Protein AF-X1T2J8-F1 (afdb_monomer_lite)

pLDDT: mean 78.72, std 15.45, range [33.09, 94.88]

Radius of gyration: 31.42 Å; chains: 1; bounding box: 50×58×98 Å

InterPro domains:
  IPR007081 RNA polymerase Rpb1, domain 5 [PF04998] (65-158)
  IPR050254 DNA-directed RNA polymerase, subunit beta'', eukaryote [PTHR34995] (54-116)

Foldseek 3Di:
DPPPDDDDQLVVQAQFFACAFDAQPPPRDTLHHHLGGCHSVSSVVCVVSVPPDGHTAAQVPAPDPDDHDQNNVGADPVPGHRDDPPPPVVVVVCCVPVVVLVVQVVVCVVVPPDPPPPCVCHSVVVVCVVVVPDDPDDDDDDPDDADWDWDQDPVGIDIDGDHPDDDDDDDDDDPQKAAPDDPPDDDDPPDDGIDHDDDDDDDD

Sequence (204 aa):
QEKGLLPSLAERITGRLAASKLVNPHTGEIIVDRNEEIDEQKANEIIAAGITKVHVRSPLSCQSRQGTCQRCYGRDLARGHLVDLNTAVGIIAAQSIGEPGTQLTLRTFHTGGVVGLDITSGLPRVEELFEARLPKAQAIISEIDGVTEMIDSEEGEKIKVTSSEVFRDEYSLPPGWQVMVNNGQWVDIGTMLACQATKAKTKK

Structure (mmCIF, N/CA/C/O backbone):
data_AF-X1T2J8-F1
#
_entry.id   AF-X1T2J8-F1
#
loop_
_atom_site.group_PDB
_atom_site.id
_atom_site.type_symbol
_atom_site.label_atom_id
_atom_site.label_alt_id
_atom_site.label_comp_id
_atom_site.label_asym_id
_atom_site.label_entity_id
_atom_site.label_seq_id
_atom_site.pdbx_PDB_ins_code
_atom_site.Cartn_x
_atom_site.Cartn_y
_atom_site.Cartn_z
_atom_site.occupancy
_atom_site.B_iso_or_equiv
_atom_site.auth_seq_id
_atom_site.auth_comp_id
_atom_site.auth_asym_id
_atom_site.auth_atom_id
_atom_site.pdbx_PDB_model_num
ATOM 1 N N . GLN A 1 1 ? 17.413 -12.041 5.614 1.00 33.09 1 GLN A N 1
ATOM 2 C CA . GLN A 1 1 ? 17.299 -11.490 6.982 1.00 33.09 1 GLN A CA 1
ATOM 3 C C . GLN A 1 1 ? 16.829 -10.040 6.854 1.00 33.09 1 GLN A C 1
ATOM 5 O O . GLN A 1 1 ? 17.655 -9.161 6.710 1.00 33.09 1 GLN A O 1
ATOM 10 N N . GLU A 1 2 ? 15.516 -9.790 6.839 1.00 38.28 2 GLU A N 1
ATOM 11 C CA . GLU A 1 2 ? 14.916 -8.437 6.705 1.00 38.28 2 GLU A CA 1
ATOM 12 C C . GLU A 1 2 ? 14.183 -7.993 7.989 1.00 38.28 2 GLU A C 1
ATOM 14 O O . GLU A 1 2 ? 13.391 -7.058 7.991 1.00 38.28 2 GLU A O 1
ATOM 19 N N . LYS A 1 3 ? 14.420 -8.679 9.114 1.00 41.31 3 LYS A N 1
ATOM 20 C CA . LYS A 1 3 ? 13.641 -8.533 10.358 1.00 41.31 3 LYS A CA 1
ATOM 21 C C . LYS A 1 3 ? 13.895 -7.235 11.154 1.00 41.31 3 LYS A C 1
ATOM 23 O O . LYS A 1 3 ? 13.448 -7.155 12.289 1.00 41.31 3 LYS A O 1
ATOM 28 N N . GLY A 1 4 ? 14.608 -6.250 10.604 1.00 47.81 4 GLY A N 1
ATOM 29 C CA . GLY A 1 4 ? 15.060 -5.073 11.362 1.00 47.81 4 GLY A CA 1
ATOM 30 C C . GLY A 1 4 ? 14.438 -3.724 10.990 1.00 47.81 4 GLY A C 1
ATOM 31 O O . GLY A 1 4 ? 14.446 -2.835 11.831 1.00 47.81 4 GLY A O 1
ATOM 32 N N . LEU A 1 5 ? 13.930 -3.542 9.764 1.00 57.53 5 LEU A N 1
ATOM 33 C CA . LEU A 1 5 ? 13.597 -2.195 9.263 1.00 57.53 5 LEU A CA 1
ATOM 34 C C . LEU A 1 5 ? 12.095 -1.928 9.097 1.00 57.53 5 LEU A C 1
ATOM 36 O O . LEU A 1 5 ? 11.675 -0.776 9.073 1.00 57.53 5 LEU A O 1
ATOM 40 N N . LEU A 1 6 ? 11.281 -2.976 8.965 1.00 67.31 6 LEU A N 1
ATOM 41 C CA . LEU A 1 6 ? 9.849 -2.828 8.719 1.00 67.31 6 LEU A CA 1
ATOM 42 C C . LEU A 1 6 ? 9.056 -2.972 10.024 1.00 67.31 6 LEU A C 1
ATOM 44 O O . LEU A 1 6 ? 9.344 -3.892 10.795 1.00 67.31 6 LEU A O 1
ATOM 48 N N . PRO A 1 7 ? 8.043 -2.113 10.253 1.00 79.38 7 PRO A N 1
ATOM 49 C CA . PRO A 1 7 ? 7.161 -2.240 11.404 1.00 79.38 7 PRO A CA 1
ATOM 50 C C . PRO A 1 7 ? 6.452 -3.594 11.387 1.00 79.38 7 PRO A C 1
ATOM 52 O O . PRO A 1 7 ? 6.222 -4.200 10.330 1.00 79.38 7 PRO A O 1
ATOM 55 N N . SER A 1 8 ? 6.107 -4.063 12.581 1.00 87.50 8 SER A N 1
ATOM 56 C CA . SER A 1 8 ? 5.415 -5.333 12.777 1.00 87.50 8 SER A CA 1
ATOM 57 C C . SER A 1 8 ? 4.080 -5.365 12.021 1.00 87.50 8 SER A C 1
ATOM 59 O O . SER A 1 8 ? 3.491 -4.330 11.698 1.00 87.50 8 SER A O 1
ATOM 61 N N . LEU A 1 9 ? 3.567 -6.568 11.729 1.00 87.44 9 LEU A N 1
ATOM 62 C CA . LEU A 1 9 ? 2.259 -6.697 11.075 1.00 87.44 9 LEU A CA 1
ATOM 63 C C . LEU A 1 9 ? 1.161 -5.992 11.891 1.00 87.44 9 LEU A C 1
ATOM 65 O O . LEU A 1 9 ? 0.321 -5.340 11.281 1.00 87.44 9 LEU A O 1
ATOM 69 N N . ALA A 1 10 ? 1.223 -6.060 13.229 1.00 88.50 10 ALA A N 1
ATOM 70 C CA . ALA A 1 10 ? 0.304 -5.372 14.141 1.00 88.50 10 ALA A CA 1
ATOM 71 C C . ALA A 1 10 ? 0.266 -3.868 13.870 1.00 88.50 10 ALA A C 1
ATOM 73 O O . ALA A 1 10 ? -0.784 -3.329 13.540 1.00 88.50 10 ALA A O 1
ATOM 74 N N . GLU A 1 11 ? 1.417 -3.199 13.919 1.00 88.06 11 GLU A N 1
ATOM 75 C CA . GLU A 1 11 ? 1.505 -1.747 13.712 1.00 88.06 11 GLU A CA 1
ATOM 76 C C . GLU A 1 11 ? 0.989 -1.316 12.333 1.00 88.06 11 GLU A C 1
ATOM 78 O O . GLU A 1 11 ? 0.466 -0.216 12.176 1.00 88.06 11 GLU A O 1
ATOM 83 N N . ARG A 1 12 ? 1.102 -2.185 11.321 1.00 89.62 12 ARG A N 1
ATOM 84 C CA . ARG A 1 12 ? 0.642 -1.895 9.956 1.00 89.62 12 ARG A CA 1
ATOM 85 C C . ARG A 1 12 ? -0.869 -2.039 9.769 1.00 89.62 12 ARG A C 1
ATOM 87 O O . ARG A 1 12 ? -1.416 -1.393 8.872 1.00 89.62 12 ARG A O 1
ATOM 94 N N . ILE A 1 13 ? -1.521 -2.917 10.534 1.00 91.38 13 ILE A N 1
ATOM 95 C CA . ILE A 1 13 ? -2.958 -3.209 10.391 1.00 91.38 13 ILE A CA 1
ATOM 96 C C . ILE A 1 13 ? -3.828 -2.423 11.371 1.00 91.38 13 ILE A C 1
ATOM 98 O O . ILE A 1 13 ? -4.992 -2.174 11.053 1.00 91.38 13 ILE A O 1
ATOM 102 N N . THR A 1 14 ? -3.287 -2.012 12.520 1.00 92.00 14 THR A N 1
ATOM 103 C CA . THR A 1 14 ? -4.036 -1.269 13.539 1.00 92.00 14 THR A CA 1
ATOM 104 C C . THR A 1 14 ? -4.640 0.016 12.962 1.00 92.00 14 THR A C 1
ATOM 106 O O . THR A 1 14 ? -3.975 0.786 12.269 1.00 92.00 14 THR A O 1
ATOM 109 N N . GLY A 1 15 ? -5.928 0.243 13.231 1.00 91.44 15 GLY A N 1
ATOM 110 C CA . GLY A 1 15 ? -6.683 1.411 12.762 1.00 91.44 15 GLY A CA 1
ATOM 111 C C . GLY A 1 15 ? -7.133 1.346 11.296 1.00 91.44 15 GLY A C 1
ATOM 112 O O . GLY A 1 15 ? -7.720 2.302 10.781 1.00 91.44 15 GLY A O 1
ATOM 113 N N . ARG A 1 16 ? -6.884 0.236 10.588 1.00 93.88 16 ARG A N 1
ATOM 114 C CA . ARG A 1 16 ? -7.452 -0.020 9.254 1.00 93.88 16 ARG A CA 1
ATOM 115 C C . ARG A 1 16 ? -8.751 -0.812 9.360 1.00 93.88 16 ARG A C 1
ATOM 117 O O . ARG A 1 16 ? -8.991 -1.514 10.335 1.00 93.88 16 ARG A O 1
ATOM 124 N N . LEU A 1 17 ? -9.577 -0.732 8.316 1.00 94.31 17 LEU A N 1
ATOM 125 C CA . LEU A 1 17 ? -10.771 -1.570 8.189 1.00 94.31 17 LEU A CA 1
ATOM 126 C C . LEU A 1 17 ? -10.479 -2.814 7.351 1.00 94.31 17 LEU A C 1
ATOM 128 O O . LEU A 1 17 ? -9.839 -2.728 6.297 1.00 94.31 17 LEU A O 1
ATOM 132 N N . ALA A 1 18 ? -11.030 -3.954 7.762 1.00 94.75 18 ALA A N 1
ATOM 133 C CA . ALA A 1 18 ? -10.916 -5.207 7.026 1.00 94.75 18 ALA A CA 1
ATOM 134 C C . ALA A 1 18 ? -11.687 -5.161 5.691 1.00 94.75 18 ALA A C 1
ATOM 136 O O . ALA A 1 18 ? -12.858 -4.767 5.625 1.00 94.75 18 ALA A O 1
ATOM 137 N N . ALA A 1 19 ? -11.039 -5.571 4.596 1.00 93.50 19 ALA A N 1
ATOM 138 C CA . ALA A 1 19 ? -11.663 -5.646 3.271 1.00 93.50 19 ALA A CA 1
ATOM 139 C C . ALA A 1 19 ? -12.426 -6.965 3.049 1.00 93.50 19 ALA A C 1
ATOM 141 O O . ALA A 1 19 ? -13.444 -6.976 2.345 1.00 93.50 19 ALA A O 1
ATOM 142 N N . SER A 1 20 ? -11.959 -8.046 3.676 1.00 91.94 20 SER A N 1
ATOM 143 C CA . SER A 1 20 ? -12.575 -9.375 3.714 1.00 91.94 20 SER A CA 1
ATOM 144 C C . SER A 1 20 ? -12.716 -9.844 5.159 1.00 91.94 20 SER A C 1
ATOM 146 O O . SER A 1 20 ? -11.996 -9.366 6.032 1.00 91.94 20 SER A O 1
ATOM 148 N N . LYS A 1 21 ? -13.623 -10.794 5.405 1.00 91.56 21 LYS A N 1
ATOM 149 C CA . LYS A 1 21 ? -13.737 -11.432 6.721 1.00 91.56 21 LYS A CA 1
ATOM 150 C C . LYS A 1 21 ? -12.436 -12.166 7.049 1.00 91.56 21 LYS A C 1
ATOM 152 O O . LYS A 1 21 ? -11.886 -12.837 6.172 1.00 91.56 21 LYS A O 1
ATOM 157 N N . LEU A 1 22 ? -11.960 -12.032 8.282 1.00 89.62 22 LEU A N 1
ATOM 158 C CA . LEU A 1 22 ? -10.799 -12.755 8.796 1.00 89.62 22 LEU A CA 1
ATOM 159 C C . LEU A 1 22 ? -11.283 -13.878 9.701 1.00 89.62 22 LEU A C 1
ATOM 161 O O . LEU A 1 22 ? -11.964 -13.632 10.695 1.00 89.62 22 LEU A O 1
ATOM 165 N N . VAL A 1 23 ? -10.921 -15.103 9.338 1.00 88.50 23 VAL A N 1
ATOM 166 C CA . VAL A 1 23 ? -11.220 -16.310 10.109 1.00 88.50 23 VAL A CA 1
ATOM 167 C C . VAL A 1 23 ? -9.933 -16.866 10.687 1.00 88.50 23 VAL A C 1
ATOM 169 O O . VAL A 1 23 ? -8.895 -16.863 10.019 1.00 88.50 23 VAL A O 1
ATOM 172 N N . ASN A 1 24 ? -9.999 -17.341 11.923 1.00 88.75 24 ASN A N 1
ATOM 173 C CA . ASN A 1 24 ? -8.896 -18.057 12.532 1.00 88.75 24 ASN A CA 1
ATOM 174 C C . ASN A 1 24 ? -8.746 -19.426 11.837 1.00 88.75 24 ASN A C 1
ATOM 176 O O . ASN A 1 24 ? -9.705 -20.204 11.838 1.00 88.75 24 ASN A O 1
ATOM 180 N N . PRO A 1 25 ? -7.569 -19.760 11.273 1.00 84.62 25 PRO A N 1
ATOM 181 C CA . PRO A 1 25 ? -7.347 -21.048 10.616 1.00 84.62 25 PRO A CA 1
ATOM 182 C C . PRO A 1 25 ? -7.526 -22.258 11.544 1.00 84.62 25 PRO A C 1
ATOM 184 O O . PRO A 1 25 ? -7.814 -23.352 11.068 1.00 84.62 25 PRO A O 1
ATOM 187 N N . HIS A 1 26 ? -7.336 -22.073 12.853 1.00 83.06 26 HIS A N 1
ATOM 188 C CA . HIS A 1 26 ? -7.341 -23.158 13.833 1.00 83.06 26 HIS A CA 1
ATOM 189 C C . HIS A 1 26 ? -8.707 -23.380 14.484 1.00 83.06 26 HIS A C 1
ATOM 191 O O . HIS A 1 26 ? -9.113 -24.525 14.660 1.00 83.06 26 HIS A O 1
ATOM 197 N N . THR A 1 27 ? -9.415 -22.306 14.846 1.00 85.44 27 THR A N 1
ATOM 198 C CA . THR A 1 27 ? -10.713 -22.402 15.539 1.00 85.44 27 THR A CA 1
ATOM 199 C C . THR A 1 27 ? -11.904 -22.293 14.590 1.00 85.44 27 THR A C 1
ATOM 201 O O . THR A 1 27 ? -13.006 -22.697 14.945 1.00 85.44 27 THR A O 1
ATOM 204 N N . GLY A 1 28 ? -11.706 -21.756 13.381 1.00 83.00 28 GLY A N 1
ATOM 205 C CA . GLY A 1 28 ? -12.793 -21.456 12.447 1.00 83.00 28 GLY A CA 1
ATOM 206 C C . GLY A 1 28 ? -13.666 -20.269 12.870 1.00 83.00 28 GLY A C 1
ATOM 207 O O . GLY A 1 28 ? -14.639 -19.954 12.186 1.00 83.00 28 GLY A O 1
ATOM 208 N N . GLU A 1 29 ? -13.330 -19.593 13.970 1.00 87.19 29 GLU A N 1
ATOM 209 C CA . GLU A 1 29 ? -14.051 -18.417 14.454 1.00 87.19 29 GLU A CA 1
ATOM 210 C C . GLU A 1 29 ? -13.678 -17.169 13.647 1.00 87.19 29 GLU A C 1
ATOM 212 O O . GLU A 1 29 ? -12.555 -17.020 13.154 1.00 87.19 29 GLU A O 1
ATOM 217 N N . ILE A 1 30 ? -14.639 -16.259 13.499 1.00 88.12 30 ILE A N 1
ATOM 218 C CA . ILE A 1 30 ? -14.441 -14.982 12.810 1.00 88.12 30 ILE A CA 1
ATOM 219 C C . ILE A 1 30 ? -13.809 -14.006 13.805 1.00 88.12 30 ILE A C 1
ATOM 221 O O . ILE A 1 30 ? -14.431 -13.679 14.809 1.00 88.12 30 ILE A O 1
ATOM 225 N N . ILE A 1 31 ? -12.599 -13.529 13.506 1.00 88.56 31 ILE A N 1
ATOM 226 C CA . ILE A 1 31 ? -11.880 -12.546 14.336 1.00 88.56 31 ILE A CA 1
ATOM 227 C C . ILE A 1 31 ? -12.372 -11.128 14.016 1.00 88.56 31 ILE A C 1
ATOM 229 O O . ILE A 1 31 ? -12.612 -10.317 14.905 1.00 88.56 31 ILE A O 1
ATOM 233 N N . VAL A 1 32 ? -12.513 -10.819 12.721 1.00 91.19 32 VAL A N 1
ATOM 234 C CA . VAL A 1 32 ? -12.917 -9.491 12.232 1.00 91.19 32 VAL A CA 1
ATOM 235 C C . VAL A 1 32 ? -13.867 -9.655 11.053 1.00 91.19 32 VAL A C 1
ATOM 237 O O . VAL A 1 32 ? -13.548 -10.356 10.083 1.00 91.19 32 VAL A O 1
ATOM 240 N N . ASP A 1 33 ? -15.027 -9.001 11.109 1.00 92.75 33 ASP A N 1
ATOM 241 C CA . ASP A 1 33 ? -15.964 -8.984 9.992 1.00 92.75 33 ASP A CA 1
ATOM 242 C C . ASP A 1 33 ? -15.554 -7.958 8.918 1.00 92.75 33 ASP A C 1
ATOM 244 O O . ASP A 1 33 ? -14.719 -7.067 9.092 1.00 92.75 33 ASP A O 1
ATOM 248 N N . ARG A 1 34 ? -16.156 -8.075 7.738 1.00 92.50 34 ARG A N 1
ATOM 249 C CA . ARG A 1 34 ? -15.925 -7.152 6.633 1.00 92.50 34 ARG A CA 1
ATOM 250 C C . ARG A 1 34 ? -16.375 -5.735 7.008 1.00 92.50 34 ARG A C 1
ATOM 252 O O . ARG A 1 34 ? -17.540 -5.512 7.322 1.00 92.50 34 ARG A O 1
ATOM 259 N N . ASN A 1 35 ? -15.500 -4.754 6.776 1.00 92.19 35 ASN A N 1
ATOM 260 C CA . ASN A 1 35 ? -15.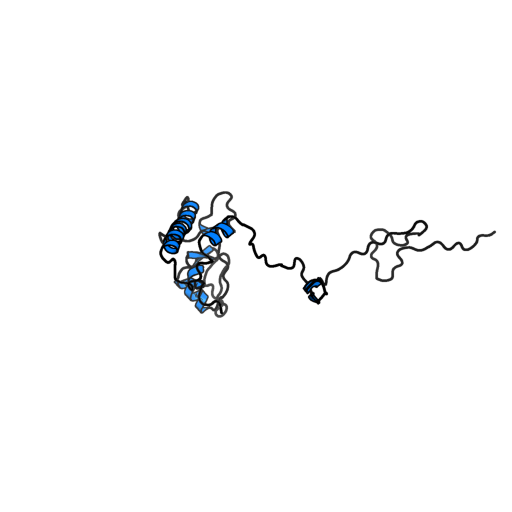666 -3.334 7.129 1.00 92.19 35 ASN A CA 1
ATOM 261 C C . ASN A 1 35 ? -15.618 -3.028 8.628 1.00 92.19 35 ASN A C 1
ATOM 263 O O . ASN A 1 35 ? -16.018 -1.936 9.025 1.00 92.19 35 ASN A O 1
ATOM 267 N N . GLU A 1 36 ? -15.140 -3.956 9.440 1.00 92.50 36 GLU A N 1
ATOM 268 C CA . GLU A 1 36 ? -14.888 -3.698 10.847 1.00 92.50 36 GLU A CA 1
ATOM 269 C C . GLU A 1 36 ? -13.468 -3.143 11.038 1.00 92.50 36 GLU A C 1
ATOM 271 O O . GLU A 1 36 ? -12.558 -3.452 10.258 1.00 92.50 36 GLU A O 1
ATOM 276 N N . GLU A 1 37 ? -13.300 -2.273 12.033 1.00 92.75 37 GLU A N 1
ATOM 277 C CA . GLU A 1 37 ? -12.002 -1.712 12.409 1.00 92.75 37 GLU A CA 1
ATOM 278 C C . GLU A 1 37 ? -11.142 -2.762 13.127 1.00 92.75 37 GLU A C 1
ATOM 280 O O . GLU A 1 37 ? -11.634 -3.572 13.921 1.00 92.75 37 GLU A O 1
ATOM 285 N N . ILE A 1 38 ? -9.847 -2.757 12.806 1.00 93.31 38 ILE A N 1
ATOM 286 C CA . ILE A 1 38 ? -8.840 -3.603 13.437 1.00 93.31 38 ILE A CA 1
ATOM 287 C C . ILE A 1 38 ? -8.214 -2.819 14.594 1.00 93.31 38 ILE A C 1
ATOM 289 O O . ILE A 1 38 ? -7.328 -1.984 14.393 1.00 93.31 38 ILE A O 1
ATOM 293 N N . ASP A 1 39 ? -8.680 -3.115 15.803 1.00 92.12 39 ASP A N 1
ATOM 294 C CA . ASP A 1 39 ? -8.106 -2.610 17.050 1.00 92.12 39 ASP A CA 1
ATOM 295 C C . ASP A 1 39 ? -6.836 -3.374 17.443 1.00 92.12 39 ASP A C 1
ATOM 297 O O . ASP A 1 39 ? -6.553 -4.458 16.932 1.00 92.12 39 ASP A O 1
ATOM 301 N N . GLU A 1 40 ? -6.092 -2.847 18.415 1.00 90.94 40 GLU A N 1
ATOM 302 C CA . GLU A 1 40 ? -4.863 -3.463 18.942 1.00 90.94 40 GLU A CA 1
ATOM 303 C C . GLU A 1 40 ? -5.096 -4.888 19.473 1.00 90.94 40 GLU A C 1
ATOM 305 O O . GLU A 1 40 ? -4.268 -5.775 19.270 1.00 90.94 40 GLU A O 1
ATOM 310 N N . GLN A 1 41 ? -6.248 -5.134 20.106 1.00 91.06 41 GLN A N 1
ATOM 311 C CA . GLN A 1 41 ? -6.627 -6.463 20.601 1.00 91.06 41 GLN A CA 1
ATOM 312 C C . GLN A 1 41 ? -6.810 -7.455 19.446 1.00 91.06 41 GLN A C 1
ATOM 314 O O . GLN A 1 41 ? -6.159 -8.498 19.416 1.00 91.06 41 GLN A O 1
ATOM 319 N N . LYS A 1 42 ? -7.601 -7.078 18.435 1.00 89.94 42 LYS A N 1
ATOM 320 C CA . LYS A 1 42 ? -7.826 -7.886 17.228 1.00 89.94 42 LYS A CA 1
ATOM 321 C C . LYS A 1 42 ? -6.541 -8.092 16.430 1.00 89.94 42 LYS A C 1
ATOM 323 O O . LYS A 1 42 ? -6.319 -9.169 15.889 1.00 89.94 42 LYS A O 1
ATOM 328 N N . ALA A 1 43 ? -5.667 -7.088 16.368 1.00 90.62 43 ALA A N 1
ATOM 329 C CA . ALA A 1 43 ? -4.364 -7.209 15.722 1.00 90.62 43 ALA A CA 1
ATOM 330 C C . ALA A 1 43 ? -3.490 -8.278 16.402 1.00 90.62 43 ALA A C 1
ATOM 332 O O . ALA A 1 43 ? -2.871 -9.093 15.716 1.00 90.62 43 ALA A O 1
ATOM 333 N N . ASN A 1 44 ? -3.489 -8.323 17.738 1.00 90.56 44 ASN A N 1
ATOM 334 C CA . ASN A 1 44 ? -2.783 -9.355 18.498 1.00 90.56 44 ASN A CA 1
ATOM 335 C C . ASN A 1 44 ? -3.400 -10.746 18.296 1.00 90.56 44 ASN A C 1
ATOM 337 O O . ASN A 1 44 ? -2.661 -11.716 18.133 1.00 90.56 44 ASN A O 1
ATOM 341 N N . GLU A 1 45 ? -4.728 -10.852 18.231 1.00 89.75 45 GLU A N 1
ATOM 342 C CA . GLU A 1 45 ? -5.426 -12.109 17.920 1.00 89.75 45 GLU A CA 1
ATOM 343 C C . GLU A 1 45 ? -5.085 -12.633 16.517 1.00 89.75 45 GLU A C 1
ATOM 345 O O . GLU A 1 45 ? -4.812 -13.820 16.350 1.00 89.75 45 GLU A O 1
ATOM 350 N N . ILE A 1 46 ? -5.016 -11.752 15.512 1.00 89.62 46 ILE A N 1
ATOM 351 C CA . ILE A 1 46 ? -4.613 -12.098 14.137 1.00 89.62 46 ILE A CA 1
ATOM 352 C C . ILE A 1 46 ? -3.185 -12.665 14.109 1.00 89.62 46 ILE A C 1
ATOM 354 O O . ILE A 1 46 ? -2.914 -13.640 13.404 1.00 89.62 46 ILE A O 1
ATOM 358 N N . ILE A 1 47 ? -2.271 -12.077 14.886 1.00 89.31 47 ILE A N 1
ATOM 359 C CA . ILE A 1 47 ? -0.885 -12.552 14.991 1.00 89.31 47 ILE A CA 1
ATOM 360 C C . ILE A 1 47 ? -0.819 -13.884 15.739 1.00 89.31 47 ILE A C 1
ATOM 362 O O . ILE A 1 47 ? -0.111 -14.790 15.298 1.00 89.31 47 ILE A O 1
ATOM 366 N N . ALA A 1 48 ? -1.569 -14.026 16.834 1.00 88.88 48 ALA A N 1
ATOM 367 C CA . ALA A 1 48 ? -1.648 -15.266 17.601 1.00 88.88 48 ALA A CA 1
ATOM 368 C C . ALA A 1 48 ? -2.230 -16.421 16.770 1.00 88.88 48 ALA A C 1
ATOM 370 O O . ALA A 1 48 ? -1.785 -17.559 16.899 1.00 88.88 48 ALA A O 1
ATOM 371 N N . ALA A 1 49 ? -3.160 -16.121 15.859 1.00 87.81 49 ALA A N 1
ATOM 372 C CA . ALA A 1 49 ? -3.702 -17.066 14.887 1.00 87.81 49 ALA A CA 1
ATOM 373 C C . ALA A 1 49 ? -2.710 -17.448 13.765 1.00 87.81 49 ALA A C 1
ATOM 375 O O . ALA A 1 49 ? -3.044 -18.262 12.906 1.00 87.81 49 ALA A O 1
ATOM 376 N N . GLY A 1 50 ? -1.505 -16.864 13.733 1.00 87.19 50 GLY A N 1
ATOM 377 C CA . GLY A 1 50 ? -0.469 -17.178 12.745 1.00 87.19 50 GLY A CA 1
ATOM 378 C C . GLY A 1 50 ? -0.734 -16.616 11.344 1.00 87.19 50 GLY A C 1
ATOM 379 O O . GLY A 1 50 ? -0.130 -17.071 10.369 1.00 87.19 50 GLY A O 1
ATOM 380 N N . ILE A 1 51 ? -1.629 -15.632 11.210 1.00 86.75 51 ILE A N 1
ATOM 381 C CA . ILE A 1 51 ? -1.991 -15.050 9.914 1.00 86.75 51 ILE A CA 1
ATOM 382 C C . ILE A 1 51 ? -0.877 -14.105 9.445 1.00 86.75 51 ILE A C 1
ATOM 384 O O . ILE A 1 51 ? -0.559 -13.112 10.093 1.00 86.75 51 ILE A O 1
ATOM 388 N N . THR A 1 52 ? -0.298 -14.387 8.275 1.00 86.56 52 THR A N 1
ATOM 389 C CA . THR A 1 52 ? 0.814 -13.596 7.708 1.00 86.56 52 THR A CA 1
ATOM 390 C C . THR A 1 52 ? 0.368 -12.519 6.720 1.00 86.56 52 THR A C 1
ATOM 392 O O . THR A 1 52 ? 1.127 -11.594 6.429 1.00 86.56 52 THR A O 1
ATOM 395 N N . LYS A 1 53 ? -0.851 -12.627 6.180 1.00 89.44 53 LYS A N 1
ATOM 396 C CA . LYS A 1 53 ? -1.395 -11.724 5.159 1.00 89.44 53 LYS A CA 1
ATOM 397 C C . LYS A 1 53 ? -2.829 -11.352 5.502 1.00 89.44 53 LYS A C 1
ATOM 399 O O . LYS A 1 53 ? -3.642 -12.222 5.793 1.00 89.44 53 LYS A O 1
ATOM 404 N N . VAL A 1 54 ? -3.136 -10.060 5.420 1.00 90.94 54 VAL A N 1
ATOM 405 C CA . VAL A 1 54 ? -4.459 -9.510 5.728 1.00 90.94 54 VAL A CA 1
ATOM 406 C C . VAL A 1 54 ? -4.889 -8.563 4.616 1.00 90.94 54 VAL A C 1
ATOM 408 O O . VAL A 1 54 ? -4.121 -7.696 4.197 1.00 90.94 54 VAL A O 1
ATOM 411 N N . HIS A 1 55 ? -6.131 -8.702 4.152 1.00 92.56 55 HIS A N 1
ATOM 412 C CA . HIS A 1 55 ? -6.728 -7.759 3.213 1.00 92.56 55 HIS A CA 1
ATOM 413 C C . HIS A 1 55 ? -7.385 -6.603 3.969 1.00 92.56 55 HIS A C 1
ATOM 415 O O . HIS A 1 55 ? -8.427 -6.768 4.605 1.00 92.56 55 HIS A O 1
ATOM 421 N N . VAL A 1 56 ? -6.795 -5.415 3.854 1.00 94.88 56 VAL A N 1
ATOM 422 C CA . VAL A 1 56 ? -7.323 -4.166 4.418 1.00 94.88 56 VAL A CA 1
ATOM 423 C C . VAL A 1 56 ? -7.832 -3.239 3.321 1.00 94.88 56 VAL A C 1
ATOM 425 O O . VAL A 1 56 ? -7.400 -3.305 2.167 1.00 94.88 56 VAL A O 1
ATOM 428 N N . ARG A 1 57 ? -8.761 -2.353 3.674 1.00 94.56 57 ARG A N 1
ATOM 429 C CA . ARG A 1 57 ? -9.150 -1.247 2.798 1.00 94.56 57 ARG A CA 1
ATOM 430 C C . ARG A 1 57 ? -8.020 -0.220 2.725 1.00 94.56 57 ARG A C 1
ATOM 432 O O . ARG A 1 57 ? -7.315 0.010 3.703 1.00 94.56 57 ARG A O 1
ATOM 439 N N . SER A 1 58 ? -7.865 0.394 1.555 1.00 94.50 58 SER A N 1
ATOM 440 C CA . SER A 1 58 ? -6.826 1.387 1.283 1.00 94.50 58 SER A CA 1
ATOM 441 C C . SER A 1 58 ? -7.416 2.591 0.544 1.00 94.50 58 SER A C 1
ATOM 443 O O . SER A 1 58 ? -8.358 2.417 -0.239 1.00 94.50 58 SER A O 1
ATOM 445 N N . PRO A 1 59 ? -6.862 3.805 0.7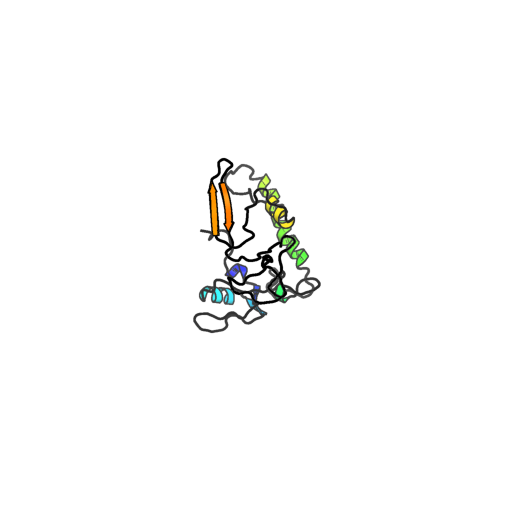29 1.00 94.25 59 PRO A N 1
ATOM 446 C CA . PRO A 1 59 ? -7.189 4.955 -0.109 1.00 94.25 59 PRO A CA 1
ATOM 447 C C . PRO A 1 59 ? -6.924 4.701 -1.601 1.00 94.25 59 PRO A C 1
ATOM 449 O O . PRO A 1 59 ? -7.686 5.178 -2.432 1.00 94.25 59 PRO A O 1
ATOM 452 N N . LEU A 1 60 ? -5.913 3.888 -1.940 1.00 93.19 60 LEU A N 1
ATOM 453 C CA . LEU A 1 60 ? -5.552 3.567 -3.331 1.00 93.19 60 LEU A CA 1
ATOM 454 C C . LEU A 1 60 ? -6.616 2.735 -4.059 1.00 93.19 60 LEU A C 1
ATOM 456 O O . LEU A 1 60 ? -6.730 2.807 -5.275 1.00 93.19 60 LEU A O 1
ATOM 460 N N . SER A 1 61 ? -7.395 1.943 -3.319 1.00 94.69 61 SER A N 1
ATOM 461 C CA . SER A 1 61 ? -8.492 1.136 -3.863 1.00 94.69 61 SER A CA 1
ATOM 462 C C . SER A 1 61 ? -9.863 1.790 -3.666 1.00 94.69 61 SER A C 1
ATOM 464 O O . SER A 1 61 ? -10.898 1.146 -3.855 1.00 94.69 61 SER A O 1
ATOM 466 N N . CYS A 1 62 ? -9.900 3.063 -3.258 1.00 94.88 62 CYS A N 1
ATOM 467 C CA . CYS A 1 62 ? -11.145 3.789 -3.059 1.00 94.88 62 CYS A CA 1
ATOM 468 C C . CYS A 1 62 ? -11.796 4.136 -4.406 1.00 94.88 62 CYS A C 1
ATOM 470 O O . CYS A 1 62 ? -11.157 4.681 -5.295 1.00 94.88 62 CYS A O 1
ATOM 472 N N . GLN A 1 63 ? -13.096 3.866 -4.533 1.00 94.25 63 GLN A N 1
ATOM 473 C CA . GLN A 1 63 ? -13.885 4.178 -5.734 1.00 94.25 63 GLN A CA 1
ATOM 474 C C . GLN A 1 63 ? -14.565 5.559 -5.668 1.00 94.25 63 GLN A C 1
ATOM 476 O O . GLN A 1 63 ? -15.423 5.872 -6.494 1.00 94.25 63 GLN A O 1
ATOM 481 N N . SER A 1 64 ? -14.241 6.377 -4.661 1.00 92.31 64 SER A N 1
ATOM 482 C CA . SER A 1 64 ? -14.785 7.733 -4.560 1.00 92.31 64 SER A CA 1
ATOM 483 C C . SER A 1 64 ? -14.260 8.595 -5.709 1.00 92.31 64 SER A C 1
ATOM 485 O O . SER A 1 64 ? -13.074 8.556 -6.021 1.00 92.31 64 SER A O 1
ATOM 487 N N . ARG A 1 65 ? -15.135 9.394 -6.333 1.00 90.69 65 ARG A N 1
ATOM 488 C CA . ARG A 1 65 ? -14.749 10.279 -7.449 1.00 90.69 65 ARG A CA 1
ATOM 489 C C . ARG A 1 65 ? -13.852 11.432 -7.005 1.00 90.69 65 ARG A C 1
ATOM 491 O O . ARG A 1 65 ? -13.001 11.873 -7.766 1.00 90.69 65 ARG A O 1
ATOM 498 N N . GLN A 1 66 ? -14.089 11.949 -5.803 1.00 89.38 66 GLN A N 1
ATOM 499 C CA . GLN A 1 66 ? -13.323 13.036 -5.206 1.00 89.38 66 GLN A CA 1
ATOM 500 C C . GLN A 1 66 ? -13.093 12.716 -3.729 1.00 89.38 66 GLN A C 1
ATOM 502 O O . GLN A 1 66 ? -14.027 12.365 -3.006 1.00 89.38 66 GLN A O 1
ATOM 507 N N . GLY A 1 67 ? -11.838 12.810 -3.295 1.00 91.19 67 GLY A N 1
ATOM 508 C CA . GLY A 1 67 ? -11.427 12.460 -1.937 1.00 91.19 67 GLY A CA 1
ATOM 509 C C . GLY A 1 67 ? -11.483 10.959 -1.638 1.00 91.19 67 GLY A C 1
ATOM 510 O O . GLY A 1 67 ? -11.613 10.123 -2.529 1.00 91.19 67 GLY A O 1
ATOM 511 N N . THR A 1 68 ? -11.397 10.627 -0.352 1.00 94.31 68 THR A N 1
ATOM 512 C CA . THR A 1 68 ? -11.350 9.246 0.148 1.00 94.31 68 THR A CA 1
ATOM 513 C C . THR A 1 68 ? -12.536 9.004 1.073 1.00 94.31 68 THR A C 1
ATOM 515 O O . THR A 1 68 ? -12.858 9.850 1.903 1.00 94.31 68 THR A O 1
ATOM 518 N N . CYS A 1 69 ? -13.192 7.846 0.965 1.00 94.44 69 CYS A N 1
ATOM 519 C CA . CYS A 1 69 ? -14.272 7.506 1.890 1.00 94.44 69 CYS A CA 1
ATOM 520 C C . CYS A 1 69 ? -13.731 7.144 3.285 1.00 94.44 69 CYS A C 1
ATOM 522 O O . CYS A 1 69 ? -12.636 6.591 3.417 1.00 94.44 69 CYS A O 1
ATOM 524 N N . GLN A 1 70 ? -14.548 7.372 4.317 1.00 93.88 70 GLN A N 1
ATOM 525 C CA . GLN A 1 70 ? -14.216 7.102 5.722 1.00 93.88 70 GLN A CA 1
ATOM 526 C C . GLN A 1 70 ? -13.667 5.680 5.940 1.00 93.88 70 GLN A C 1
ATOM 528 O O . GLN A 1 70 ? -12.665 5.483 6.619 1.00 93.88 70 GLN A O 1
ATOM 533 N N . ARG A 1 71 ? -14.265 4.684 5.271 1.00 93.12 71 ARG A N 1
ATOM 534 C CA . ARG A 1 71 ? -13.874 3.271 5.392 1.00 93.12 71 ARG A CA 1
ATOM 535 C C . ARG A 1 71 ? -12.533 2.926 4.742 1.00 93.12 71 ARG A C 1
ATOM 537 O O . ARG A 1 71 ? -11.903 1.956 5.144 1.00 93.12 71 ARG A O 1
ATOM 544 N N . CYS A 1 72 ? -12.139 3.640 3.688 1.00 94.62 72 CYS A N 1
ATOM 545 C CA . CYS A 1 72 ? -10.859 3.417 3.010 1.00 94.62 72 CYS A CA 1
ATOM 546 C C . CYS A 1 72 ? -9.706 4.126 3.719 1.00 94.62 72 CYS A C 1
ATOM 548 O O . CYS A 1 72 ? -8.573 3.667 3.618 1.00 94.62 72 CYS A O 1
ATOM 550 N N . TYR A 1 73 ? -9.992 5.217 4.431 1.00 94.62 73 TYR A N 1
ATOM 551 C CA . TYR A 1 73 ? -9.014 5.880 5.283 1.00 94.62 73 TYR A CA 1
ATOM 552 C C . TYR A 1 73 ? -8.809 5.108 6.595 1.00 94.62 73 TYR A C 1
ATOM 554 O O . TYR A 1 73 ? -7.695 4.659 6.870 1.00 94.62 73 TYR A O 1
ATOM 562 N N . GLY A 1 74 ? -9.898 4.874 7.335 1.00 94.25 74 GLY A N 1
ATOM 563 C CA . GLY A 1 74 ? -9.895 4.219 8.640 1.00 94.25 74 GLY A CA 1
ATOM 564 C C . GLY A 1 74 ? -9.835 5.202 9.802 1.00 94.25 74 GLY A C 1
ATOM 565 O O . GLY A 1 74 ? -10.532 6.222 9.800 1.00 94.25 74 GLY A O 1
ATOM 566 N N . ARG A 1 75 ? -9.037 4.859 10.810 1.00 93.69 75 ARG A N 1
ATOM 567 C CA . ARG A 1 75 ? -8.880 5.609 12.055 1.00 93.69 75 ARG A CA 1
ATOM 568 C C . ARG A 1 75 ? -8.078 6.891 11.839 1.00 93.69 75 ARG A C 1
ATOM 570 O O . ARG A 1 75 ? -7.047 6.889 11.167 1.00 93.69 75 ARG A O 1
ATOM 577 N N . ASP A 1 76 ? -8.530 7.985 12.439 1.00 93.56 76 ASP A N 1
ATOM 578 C CA . ASP A 1 76 ? -7.718 9.183 12.621 1.00 93.56 76 ASP A CA 1
ATOM 579 C C . ASP A 1 76 ? -6.663 8.906 13.702 1.00 93.56 76 ASP A C 1
ATOM 581 O O . ASP A 1 76 ? -6.991 8.696 14.870 1.00 93.56 76 ASP A O 1
ATOM 585 N N . LEU A 1 77 ? -5.387 8.908 13.309 1.00 88.06 77 LEU A N 1
ATOM 586 C CA . LEU A 1 77 ? -4.260 8.654 14.209 1.00 88.06 77 LEU A CA 1
ATOM 587 C C . LEU A 1 77 ? -4.091 9.749 15.273 1.00 88.06 77 LEU A C 1
ATOM 589 O O . LEU A 1 77 ? -3.509 9.482 16.318 1.00 88.06 77 LEU A O 1
ATOM 593 N N . ALA A 1 78 ? -4.605 10.961 15.036 1.00 89.44 78 ALA A N 1
ATOM 594 C CA . ALA A 1 78 ? -4.509 12.058 15.997 1.00 89.44 78 ALA A CA 1
ATOM 595 C C . ALA A 1 78 ? -5.571 11.967 17.102 1.00 89.44 78 ALA A C 1
ATOM 597 O O . ALA A 1 78 ? -5.310 12.340 18.244 1.00 89.44 78 ALA A O 1
ATOM 598 N N . ARG A 1 79 ? -6.778 11.490 16.769 1.00 89.88 79 ARG A N 1
ATOM 599 C CA . ARG A 1 79 ? -7.923 11.458 17.698 1.00 89.88 79 ARG A CA 1
ATOM 600 C C . ARG A 1 79 ? -8.306 10.065 18.186 1.00 89.88 79 ARG A C 1
ATOM 602 O O . ARG A 1 79 ? -9.095 9.947 19.121 1.00 89.88 79 ARG A O 1
ATOM 609 N N . GLY A 1 80 ? -7.795 9.015 17.553 1.00 88.38 80 GLY A N 1
ATOM 610 C CA . GLY A 1 80 ? -8.016 7.635 17.969 1.00 88.38 80 GLY A CA 1
ATOM 611 C C . GLY A 1 80 ? -9.425 7.095 17.703 1.00 88.38 80 GLY A C 1
ATOM 612 O O . GLY A 1 80 ? -9.781 6.074 18.285 1.00 88.38 80 GLY A O 1
ATOM 613 N N . HIS A 1 81 ? -10.212 7.712 16.826 1.00 91.50 81 HIS A N 1
ATOM 614 C CA . HIS A 1 81 ? -11.505 7.190 16.366 1.00 91.50 81 HIS A CA 1
ATOM 615 C C . HIS A 1 81 ? -11.601 7.251 14.841 1.00 91.50 81 HIS A C 1
ATOM 617 O O . HIS A 1 81 ? -10.718 7.790 14.173 1.00 91.50 81 HIS A O 1
ATOM 623 N N . LEU A 1 82 ? -12.658 6.667 14.280 1.00 92.38 82 LEU A N 1
ATOM 624 C CA . LEU A 1 82 ? -12.915 6.676 12.845 1.00 92.38 82 LEU A CA 1
ATOM 625 C C . LEU A 1 82 ? -12.973 8.116 12.304 1.00 92.38 82 LEU A C 1
ATOM 627 O O . LEU A 1 82 ? -13.638 8.961 12.890 1.00 92.38 82 LEU A O 1
ATOM 631 N N . VAL A 1 83 ? -12.296 8.391 11.185 1.00 94.62 83 VAL A N 1
ATOM 632 C CA . VAL A 1 83 ? -12.134 9.763 10.671 1.00 94.62 83 VAL A CA 1
ATOM 633 C C . VAL A 1 83 ? -13.465 10.481 10.432 1.00 94.62 83 VAL A C 1
ATOM 635 O O . VAL A 1 83 ? -14.386 9.908 9.851 1.00 94.62 83 VAL A O 1
ATOM 638 N N . ASP A 1 84 ? -13.564 11.752 10.813 1.00 93.56 84 ASP A 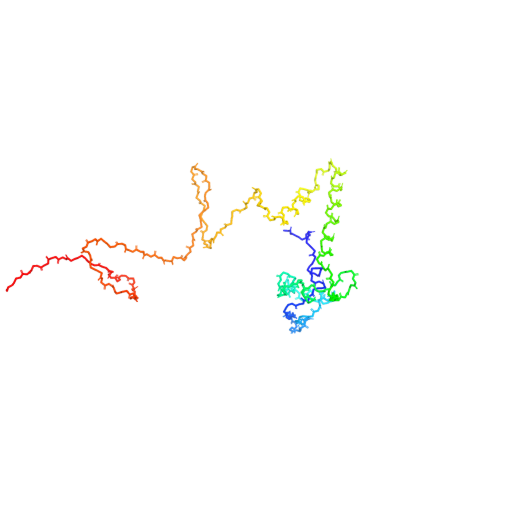N 1
ATOM 639 C CA . ASP A 1 84 ? -14.759 12.550 10.545 1.00 93.56 84 ASP A CA 1
ATOM 640 C C . ASP A 1 84 ? -14.942 12.829 9.046 1.00 93.56 84 ASP A C 1
ATOM 642 O O . ASP A 1 84 ? -13.983 12.985 8.276 1.00 93.56 84 ASP A O 1
ATOM 646 N N . LEU A 1 85 ? -16.200 12.939 8.620 1.00 92.62 85 LEU A N 1
ATOM 647 C CA . LEU A 1 85 ? -16.528 13.366 7.262 1.00 92.62 85 LEU A CA 1
ATOM 648 C C . LEU A 1 85 ? -15.982 14.775 6.996 1.00 92.62 85 LEU A C 1
ATOM 650 O O . LEU A 1 85 ? -16.022 15.646 7.860 1.00 92.62 85 LEU A O 1
ATOM 654 N N . ASN A 1 86 ? -15.508 15.001 5.769 1.00 92.44 86 ASN A N 1
ATOM 655 C CA . ASN A 1 86 ? -14.884 16.253 5.319 1.00 92.44 86 ASN A CA 1
ATOM 656 C C . ASN A 1 86 ? -13.542 16.603 5.990 1.00 92.44 86 ASN A C 1
ATOM 658 O O . ASN A 1 86 ? -13.026 17.701 5.782 1.00 92.44 86 ASN A O 1
ATOM 662 N N . THR A 1 87 ? -12.926 15.677 6.729 1.00 92.69 87 THR A N 1
ATOM 663 C CA . THR A 1 87 ? -11.545 15.850 7.199 1.00 92.69 87 THR A CA 1
ATOM 664 C C . THR A 1 87 ? -10.582 15.988 6.019 1.00 92.69 87 THR A C 1
ATOM 666 O O . THR A 1 87 ? -10.574 15.166 5.099 1.00 92.69 87 THR A O 1
ATOM 669 N N . ALA A 1 88 ? -9.719 17.006 6.059 1.00 93.81 88 ALA A N 1
ATOM 670 C CA . ALA A 1 88 ? -8.718 17.280 5.028 1.00 93.81 88 ALA A CA 1
ATOM 671 C C . ALA A 1 88 ? -7.506 16.328 5.111 1.00 93.81 88 ALA A C 1
ATOM 673 O O . ALA A 1 88 ? -6.364 16.751 5.290 1.00 93.81 88 ALA A O 1
ATOM 674 N N . VAL A 1 89 ? -7.750 15.024 4.951 1.00 93.69 89 VAL A N 1
ATOM 675 C CA . VAL A 1 89 ? -6.741 13.958 5.084 1.00 93.69 89 VAL A CA 1
ATOM 676 C C . VAL A 1 89 ? -5.538 14.122 4.150 1.00 93.69 89 VAL A C 1
ATOM 678 O O . VAL A 1 89 ? -4.438 13.712 4.501 1.00 93.69 89 VAL A O 1
ATOM 681 N N . GLY A 1 90 ? -5.716 14.756 2.985 1.00 93.56 90 GLY A N 1
ATOM 682 C CA . GLY A 1 90 ? -4.621 15.030 2.049 1.00 93.56 90 GLY A CA 1
ATOM 683 C C . GLY A 1 90 ? -3.618 16.060 2.576 1.00 93.56 90 GLY A C 1
ATOM 684 O O . GLY A 1 90 ? -2.416 15.864 2.434 1.00 93.56 90 GLY A O 1
ATOM 685 N N . ILE A 1 91 ? -4.096 17.121 3.236 1.00 94.81 91 ILE A N 1
ATOM 686 C CA . ILE A 1 91 ? -3.227 18.141 3.845 1.00 94.81 91 ILE A CA 1
ATOM 687 C C . ILE A 1 91 ? -2.482 17.553 5.043 1.00 94.81 91 ILE A C 1
ATOM 689 O O . ILE A 1 91 ? -1.279 17.760 5.175 1.00 94.81 91 ILE A O 1
ATOM 693 N N . ILE A 1 92 ? -3.185 16.770 5.867 1.00 93.50 92 ILE A N 1
ATOM 694 C CA . ILE A 1 92 ? -2.589 16.063 7.007 1.00 93.50 92 ILE A CA 1
ATOM 695 C C . ILE A 1 92 ? -1.473 15.134 6.512 1.00 93.50 92 ILE A C 1
ATOM 697 O O . ILE A 1 92 ? -0.346 15.229 6.987 1.00 93.50 92 ILE A O 1
ATOM 701 N N . ALA A 1 93 ? -1.748 14.307 5.498 1.00 92.81 93 ALA A N 1
ATOM 702 C CA . ALA A 1 93 ? -0.757 13.402 4.921 1.00 92.81 93 ALA A CA 1
ATOM 703 C C . ALA A 1 93 ? 0.459 14.144 4.340 1.00 92.81 93 ALA A C 1
ATOM 705 O O . ALA A 1 93 ? 1.592 13.716 4.551 1.00 92.81 93 ALA A O 1
ATOM 706 N N . ALA A 1 94 ? 0.242 15.268 3.647 1.00 93.62 94 ALA A N 1
ATOM 707 C CA . ALA A 1 94 ? 1.328 16.079 3.103 1.00 93.62 94 ALA A CA 1
ATOM 708 C C . ALA A 1 94 ? 2.245 16.627 4.209 1.00 93.62 94 ALA A C 1
ATOM 710 O O . ALA A 1 94 ? 3.466 16.545 4.091 1.00 93.62 94 ALA A O 1
ATOM 711 N N . GLN A 1 95 ? 1.673 17.129 5.308 1.00 94.75 95 GLN A N 1
ATOM 712 C CA . GLN A 1 95 ? 2.442 17.626 6.453 1.00 94.75 95 GLN A CA 1
ATOM 713 C C . GLN A 1 95 ? 3.208 16.506 7.162 1.00 94.75 95 GLN A C 1
ATOM 715 O O . GLN A 1 95 ? 4.395 16.668 7.439 1.00 94.75 95 GLN A O 1
ATOM 720 N N . SER A 1 96 ? 2.567 15.352 7.380 1.00 92.94 96 SER A N 1
ATOM 721 C CA . SER A 1 96 ? 3.187 14.190 8.032 1.00 92.94 96 SER A CA 1
ATOM 722 C C . SER A 1 96 ? 4.401 13.635 7.282 1.00 92.94 96 SER A C 1
ATOM 724 O O . SER A 1 96 ? 5.218 12.945 7.884 1.00 92.94 96 SER A O 1
ATOM 726 N N . ILE A 1 97 ? 4.532 13.921 5.984 1.00 89.62 97 ILE A N 1
ATOM 727 C CA . ILE A 1 97 ? 5.707 13.559 5.179 1.00 89.62 97 ILE A CA 1
ATOM 728 C C . ILE A 1 97 ? 6.681 14.741 5.078 1.00 89.62 97 ILE A C 1
ATOM 730 O O . ILE A 1 97 ? 7.891 14.565 5.218 1.00 89.62 97 ILE A O 1
ATOM 734 N N . GLY A 1 98 ? 6.161 15.950 4.856 1.00 89.50 98 GLY A N 1
ATOM 735 C CA . GLY A 1 98 ? 6.961 17.147 4.613 1.00 89.50 98 GLY A CA 1
ATOM 736 C C . GLY A 1 98 ? 7.787 17.605 5.815 1.00 89.50 98 GLY A C 1
ATOM 737 O O . GLY A 1 98 ? 8.972 17.885 5.653 1.00 89.50 98 GLY A O 1
ATOM 738 N N . GLU A 1 99 ? 7.206 17.656 7.019 1.00 89.62 99 GLU A N 1
ATOM 739 C CA . GLU A 1 99 ? 7.916 18.124 8.223 1.00 89.62 99 GLU A CA 1
ATOM 740 C C . GLU A 1 99 ? 9.096 17.203 8.601 1.00 89.62 99 GLU A C 1
ATOM 742 O O . GLU A 1 99 ? 10.214 17.703 8.763 1.00 89.62 99 GLU A O 1
ATOM 747 N N . PRO A 1 100 ? 8.943 15.864 8.668 1.00 85.88 100 PRO A N 1
ATOM 748 C CA . PRO A 1 100 ? 10.094 14.990 8.879 1.00 85.88 100 PRO A CA 1
ATOM 749 C C . PRO A 1 100 ? 11.138 15.088 7.758 1.00 85.88 100 PRO A C 1
ATOM 751 O O . PRO A 1 100 ? 12.331 14.944 8.022 1.00 85.88 100 PRO A O 1
ATOM 754 N N . GLY A 1 101 ? 10.715 15.355 6.517 1.00 85.31 101 GLY A N 1
ATOM 755 C CA . GLY A 1 101 ? 11.610 15.524 5.370 1.00 85.31 101 GLY A CA 1
ATOM 756 C C . GLY A 1 101 ? 12.503 16.766 5.473 1.00 85.31 101 GLY A C 1
ATOM 757 O O . GLY A 1 101 ? 13.719 16.681 5.257 1.00 85.31 101 GLY A O 1
ATOM 758 N N . THR A 1 102 ? 11.942 17.914 5.869 1.00 83.00 102 THR A N 1
ATOM 759 C CA . THR A 1 102 ? 12.738 19.131 6.116 1.00 83.00 102 THR A CA 1
ATOM 760 C C . THR A 1 102 ? 13.696 18.926 7.290 1.00 83.00 102 THR A C 1
ATOM 762 O O . THR A 1 102 ? 14.869 19.301 7.206 1.00 83.00 102 THR A O 1
ATOM 765 N N . GLN A 1 103 ? 13.245 18.234 8.340 1.00 81.56 103 GLN A N 1
ATOM 766 C CA . GLN A 1 103 ? 14.072 17.893 9.496 1.00 81.56 103 GLN A CA 1
ATOM 767 C C . GLN A 1 103 ? 15.240 16.962 9.138 1.00 81.56 103 GLN A C 1
ATOM 769 O O . GLN A 1 103 ? 16.354 17.149 9.637 1.00 81.56 103 GLN A O 1
ATOM 774 N N . LEU A 1 104 ? 15.010 15.967 8.275 1.00 79.12 104 LEU A N 1
ATOM 775 C CA . LEU A 1 104 ? 16.055 15.054 7.810 1.00 79.12 104 LEU A CA 1
ATOM 776 C C . LEU A 1 104 ? 17.162 15.831 7.093 1.00 79.12 104 LEU A C 1
ATOM 778 O O . LEU A 1 104 ? 18.340 15.645 7.390 1.00 79.12 104 LEU A O 1
ATOM 782 N N . THR A 1 105 ? 16.769 16.769 6.232 1.00 72.69 105 THR A N 1
ATOM 783 C CA . THR A 1 105 ? 17.692 17.615 5.467 1.00 72.69 105 THR A CA 1
ATOM 784 C C . THR A 1 105 ? 18.592 18.438 6.386 1.00 72.69 105 THR A C 1
ATOM 786 O O . THR A 1 105 ? 19.810 18.430 6.222 1.00 72.69 105 THR A O 1
ATOM 789 N N . LEU A 1 106 ? 18.024 19.093 7.406 1.00 73.94 106 LEU A N 1
ATOM 790 C CA . LEU A 1 106 ? 18.799 19.894 8.361 1.00 73.94 106 LEU A CA 1
ATOM 791 C C . LEU A 1 106 ? 19.783 19.045 9.182 1.00 73.94 106 LEU A C 1
ATOM 793 O O . LEU A 1 106 ? 20.929 19.456 9.385 1.00 73.94 106 LEU A O 1
ATOM 797 N N . ARG A 1 107 ? 19.372 17.850 9.629 1.00 63.16 107 ARG A N 1
ATOM 798 C CA . ARG A 1 107 ? 20.227 16.952 10.428 1.00 63.16 107 ARG A CA 1
ATOM 799 C C . ARG A 1 107 ? 21.418 16.413 9.636 1.00 63.16 107 ARG A C 1
ATOM 801 O O . ARG A 1 107 ? 22.522 16.376 10.179 1.00 63.16 107 ARG A O 1
ATOM 808 N N . THR A 1 108 ? 21.232 16.070 8.360 1.00 61.75 108 THR A N 1
ATOM 809 C CA . THR A 1 108 ? 22.307 15.543 7.502 1.00 61.75 108 THR A CA 1
ATOM 810 C C . THR A 1 108 ? 23.472 16.527 7.342 1.00 61.75 108 THR A C 1
ATOM 812 O O . THR A 1 108 ? 24.623 16.099 7.355 1.00 61.75 108 THR A O 1
ATOM 815 N N . PHE A 1 109 ? 23.214 17.840 7.288 1.00 58.62 109 PHE A N 1
ATOM 816 C CA . PHE A 1 109 ? 24.283 18.849 7.206 1.00 58.62 109 PHE A CA 1
ATOM 817 C C . PHE A 1 109 ? 25.134 18.959 8.482 1.00 58.62 109 PHE A C 1
ATOM 819 O O . PHE A 1 109 ? 26.306 19.315 8.404 1.00 58.62 109 PHE A O 1
ATOM 826 N N . HIS A 1 110 ? 24.576 18.639 9.653 1.00 56.69 110 HIS A N 1
ATOM 827 C CA . HIS A 1 110 ? 25.260 18.827 10.939 1.00 56.69 110 HIS A CA 1
ATOM 828 C C . HIS A 1 110 ? 26.032 17.574 11.388 1.00 56.69 110 HIS A C 1
ATOM 830 O O . HIS A 1 110 ? 26.980 17.680 12.160 1.00 56.69 110 HIS A O 1
ATOM 836 N N . THR A 1 111 ? 25.677 16.383 10.889 1.00 59.41 111 THR A N 1
ATOM 837 C CA . THR A 1 111 ? 26.372 15.106 11.182 1.00 59.41 111 THR A CA 1
ATOM 838 C C . THR A 1 111 ? 27.447 14.759 10.133 1.00 59.41 111 THR A C 1
ATOM 840 O O . THR A 1 111 ? 27.790 13.591 9.959 1.00 59.41 111 THR A O 1
ATOM 843 N N . GLY A 1 112 ? 27.965 15.762 9.413 1.00 51.94 112 GLY A N 1
ATOM 844 C CA . GLY A 1 112 ? 28.793 15.659 8.199 1.00 51.94 112 GLY A CA 1
ATOM 845 C C . GLY A 1 112 ? 30.184 15.008 8.316 1.00 51.94 112 GLY A C 1
ATOM 846 O O . GLY A 1 112 ? 31.140 15.531 7.757 1.00 51.94 112 GLY A O 1
ATOM 847 N N . GLY A 1 113 ? 30.324 13.870 9.001 1.00 49.62 113 GLY A N 1
ATOM 848 C CA . GLY A 1 113 ? 31.596 13.144 9.099 1.00 49.62 113 GLY A CA 1
ATOM 849 C C . GLY A 1 113 ? 31.526 11.668 9.508 1.00 49.62 113 GLY A C 1
ATOM 850 O O . GLY A 1 113 ? 32.565 11.013 9.519 1.00 49.62 113 GLY A O 1
ATOM 851 N N . VAL A 1 114 ? 30.355 11.104 9.830 1.00 51.03 114 VAL A N 1
ATOM 852 C CA . VAL A 1 114 ? 30.262 9.683 10.219 1.00 51.03 114 VAL A CA 1
ATOM 853 C C . VAL A 1 114 ? 29.967 8.828 8.986 1.00 51.03 114 VAL A C 1
ATOM 855 O O . VAL A 1 114 ? 28.815 8.572 8.642 1.00 51.03 114 VAL A O 1
ATOM 858 N N . VAL A 1 115 ? 31.028 8.392 8.305 1.00 47.41 115 VAL A N 1
ATOM 859 C CA . VAL A 1 115 ? 30.961 7.337 7.284 1.00 47.41 115 VAL A CA 1
ATOM 860 C C . VAL A 1 115 ? 30.491 6.054 7.974 1.00 47.41 115 VAL A C 1
ATOM 862 O O . VAL A 1 115 ? 31.255 5.442 8.715 1.00 47.41 115 VAL A O 1
ATOM 865 N N . GLY A 1 116 ? 29.228 5.665 7.784 1.00 49.66 116 GLY A N 1
ATOM 866 C CA . GLY A 1 116 ? 28.725 4.377 8.280 1.00 49.66 116 GLY A CA 1
ATOM 867 C C . GLY A 1 116 ? 27.248 4.326 8.663 1.00 49.66 116 GLY A C 1
ATOM 868 O O . GLY A 1 116 ? 26.686 3.237 8.706 1.00 49.66 116 GLY A O 1
ATOM 869 N N . LEU A 1 117 ? 26.588 5.466 8.891 1.00 48.78 117 LEU A N 1
ATOM 870 C CA . LEU A 1 117 ? 25.125 5.513 8.848 1.00 48.78 117 LEU A CA 1
ATOM 871 C C . LEU A 1 117 ? 24.734 5.779 7.401 1.00 48.78 117 LEU A C 1
ATOM 873 O O . LEU A 1 117 ? 25.088 6.812 6.839 1.00 48.78 117 LEU A O 1
ATOM 877 N N . ASP A 1 118 ? 24.076 4.803 6.792 1.00 44.91 118 ASP A N 1
ATOM 878 C CA . ASP A 1 118 ? 23.711 4.765 5.381 1.00 44.91 118 ASP A CA 1
ATOM 879 C C . ASP A 1 118 ? 22.651 5.836 5.036 1.00 44.91 118 ASP A C 1
ATOM 881 O O . ASP A 1 118 ? 21.467 5.571 4.854 1.00 44.91 118 ASP A O 1
ATOM 885 N N . ILE A 1 119 ? 23.079 7.101 5.012 1.00 49.44 119 ILE A N 1
ATOM 886 C CA . ILE A 1 119 ? 22.268 8.288 4.688 1.00 49.44 119 ILE A CA 1
ATOM 887 C C . ILE A 1 119 ? 22.162 8.473 3.162 1.00 49.44 119 ILE A C 1
ATOM 889 O O . ILE A 1 119 ? 21.478 9.376 2.681 1.00 49.44 119 ILE A O 1
ATOM 893 N N . THR A 1 120 ? 22.778 7.595 2.360 1.00 44.28 120 THR A N 1
ATOM 894 C CA . THR A 1 120 ? 22.691 7.638 0.888 1.00 44.28 120 THR A CA 1
ATOM 895 C C . THR A 1 120 ? 21.250 7.476 0.366 1.00 44.28 120 THR A C 1
ATOM 897 O O . THR A 1 120 ? 20.965 7.804 -0.783 1.00 44.28 120 THR A O 1
ATOM 900 N N . SER A 1 121 ? 20.322 7.095 1.253 1.00 54.84 121 SER A N 1
ATOM 901 C CA . SER A 1 121 ? 18.871 6.985 1.051 1.00 54.84 121 SER A CA 1
ATOM 902 C C . SER A 1 121 ? 18.052 8.161 1.637 1.00 54.84 121 SER A C 1
ATOM 904 O O . SER A 1 121 ? 16.920 7.958 2.068 1.00 54.84 121 SER A O 1
ATOM 906 N N . GLY A 1 122 ? 18.617 9.373 1.741 1.00 65.94 122 GLY A N 1
ATOM 907 C CA . GLY A 1 122 ? 17.958 10.557 2.327 1.00 65.94 122 GLY A CA 1
ATOM 908 C C . GLY A 1 122 ? 16.795 11.153 1.504 1.00 65.94 122 GLY A C 1
ATOM 909 O O . GLY A 1 122 ? 16.167 10.479 0.690 1.00 65.94 122 GLY A O 1
ATOM 910 N N . LEU A 1 123 ? 16.524 12.457 1.673 1.00 74.56 123 LEU A N 1
ATOM 911 C CA . LEU A 1 123 ? 15.461 13.175 0.942 1.00 74.56 123 LEU A CA 1
ATOM 912 C C . LEU A 1 123 ? 15.523 13.029 -0.600 1.00 74.56 123 LEU A C 1
ATOM 914 O O . LEU A 1 123 ? 14.458 12.843 -1.188 1.00 74.56 123 LEU A O 1
ATOM 918 N N . PRO A 1 124 ? 16.702 13.001 -1.267 1.00 76.31 124 PRO A N 1
ATOM 919 C CA . PRO A 1 124 ? 16.762 12.834 -2.723 1.00 76.31 124 PRO A CA 1
ATOM 920 C C . PRO A 1 124 ? 16.074 11.559 -3.218 1.00 76.31 124 PRO A C 1
ATOM 922 O O . PRO A 1 124 ? 15.455 11.554 -4.279 1.00 76.31 124 PRO A O 1
ATOM 925 N N . ARG A 1 125 ? 16.122 10.475 -2.432 1.00 77.38 125 ARG A N 1
ATOM 926 C CA . ARG A 1 125 ? 15.448 9.227 -2.794 1.00 77.38 125 ARG A CA 1
ATOM 927 C C . ARG A 1 125 ? 13.929 9.345 -2.680 1.00 77.38 125 ARG A C 1
ATOM 929 O O . ARG A 1 125 ? 13.208 8.778 -3.494 1.00 77.38 125 ARG A O 1
ATOM 936 N N . VAL A 1 126 ? 13.444 10.077 -1.680 1.00 82.12 126 VAL A N 1
ATOM 937 C CA . VAL A 1 126 ? 12.014 10.359 -1.499 1.00 82.12 126 VAL A CA 1
ATOM 938 C C . VAL A 1 126 ? 11.496 11.212 -2.661 1.00 82.12 126 VAL A C 1
ATOM 940 O O . VAL A 1 126 ? 10.462 10.880 -3.234 1.00 82.12 126 VAL A O 1
ATOM 943 N N . GLU A 1 127 ? 12.240 12.243 -3.067 1.00 82.31 127 GLU A N 1
ATOM 944 C CA . GLU A 1 127 ? 11.914 13.079 -4.234 1.00 82.31 127 GLU A CA 1
ATOM 945 C C . GLU A 1 127 ? 11.865 12.263 -5.532 1.00 82.31 127 GLU A C 1
ATOM 947 O O . GLU A 1 127 ? 10.886 12.343 -6.270 1.00 82.31 127 GLU A O 1
ATOM 952 N N . GLU A 1 128 ? 12.864 11.409 -5.784 1.00 85.12 128 GLU A N 1
ATOM 953 C CA . GLU A 1 128 ? 12.869 10.510 -6.947 1.00 85.12 128 GLU A CA 1
ATOM 954 C C . GLU A 1 128 ? 11.620 9.616 -7.011 1.00 85.12 128 GLU A C 1
ATOM 956 O O . GLU A 1 128 ? 11.058 9.429 -8.093 1.00 85.12 128 GLU A O 1
ATOM 961 N N . LEU A 1 129 ? 11.184 9.073 -5.865 1.00 86.88 129 LEU A N 1
ATOM 962 C CA . LEU A 1 129 ? 10.000 8.214 -5.767 1.00 86.88 129 LEU A CA 1
ATOM 963 C C . LEU A 1 129 ? 8.699 8.989 -6.015 1.00 86.88 129 LEU A C 1
ATOM 965 O O . LEU A 1 129 ? 7.819 8.478 -6.706 1.00 86.88 129 LEU A O 1
ATOM 969 N N . PHE A 1 130 ? 8.571 10.210 -5.484 1.00 88.06 130 PHE A N 1
ATOM 970 C CA . PHE A 1 130 ? 7.380 11.046 -5.687 1.00 88.06 130 PHE A CA 1
ATOM 971 C C . PHE A 1 130 ? 7.286 11.633 -7.096 1.00 88.06 130 PHE A C 1
ATOM 973 O O . PHE A 1 130 ? 6.183 11.803 -7.611 1.00 88.06 130 PHE A O 1
ATOM 980 N N . GLU A 1 131 ? 8.420 11.905 -7.738 1.00 88.94 131 GLU A N 1
ATOM 981 C CA . GLU A 1 131 ? 8.471 12.376 -9.124 1.00 88.94 131 GLU A CA 1
ATOM 982 C C . GLU A 1 131 ? 8.477 11.237 -10.156 1.00 88.94 131 GLU A C 1
ATOM 984 O O . GLU A 1 131 ? 8.530 11.500 -11.357 1.00 88.94 131 GLU A O 1
ATOM 989 N N . ALA A 1 132 ? 8.431 9.976 -9.706 1.00 88.31 132 ALA A N 1
ATOM 990 C CA . ALA A 1 132 ? 8.501 8.786 -10.554 1.00 88.31 132 ALA A CA 1
ATOM 991 C C . ALA A 1 132 ? 9.682 8.824 -11.548 1.00 88.31 132 ALA A C 1
ATOM 993 O O . ALA A 1 132 ? 9.565 8.402 -12.703 1.00 88.31 132 ALA A O 1
ATOM 994 N N . ARG A 1 133 ? 10.835 9.346 -11.107 1.00 86.25 133 ARG A N 1
ATOM 995 C CA . ARG A 1 133 ? 12.039 9.426 -11.942 1.00 86.25 133 ARG A CA 1
ATOM 996 C C . ARG A 1 133 ? 12.600 8.033 -12.205 1.00 86.25 133 ARG A C 1
ATOM 998 O O . ARG A 1 133 ? 12.613 7.165 -11.333 1.00 86.25 133 ARG A O 1
ATOM 1005 N N . LEU A 1 134 ? 13.131 7.840 -13.409 1.00 80.50 134 LEU A N 1
ATOM 1006 C CA . LEU A 1 134 ? 13.817 6.605 -13.771 1.00 80.50 134 LEU A CA 1
ATOM 1007 C C . LEU A 1 134 ? 15.110 6.472 -12.945 1.00 80.50 134 LEU A C 1
ATOM 1009 O O . LEU A 1 134 ? 15.929 7.396 -12.955 1.00 80.50 134 LEU A O 1
ATOM 1013 N N . PRO A 1 135 ? 15.318 5.351 -12.227 1.00 78.94 135 PRO A N 1
ATOM 1014 C CA . PRO A 1 135 ? 16.536 5.165 -11.454 1.00 78.94 135 PRO A CA 1
ATOM 1015 C C . PRO A 1 135 ? 17.737 5.036 -12.392 1.00 78.94 135 PRO A C 1
ATOM 1017 O O . PRO A 1 135 ? 17.632 4.464 -13.473 1.00 78.94 135 PRO A O 1
ATOM 1020 N N . LYS A 1 136 ? 18.898 5.547 -11.968 1.00 75.00 136 LYS A N 1
ATOM 1021 C CA . LYS A 1 136 ? 20.124 5.536 -12.789 1.00 75.00 136 LYS A CA 1
ATOM 1022 C C . LYS A 1 136 ? 20.633 4.121 -13.087 1.00 75.00 136 LYS A C 1
ATOM 1024 O O . LYS A 1 136 ? 21.198 3.892 -14.147 1.00 75.00 136 LYS A O 1
ATOM 1029 N N . ALA A 1 137 ? 20.429 3.190 -12.155 1.00 77.12 137 ALA A N 1
ATOM 1030 C CA . ALA A 1 137 ? 20.755 1.776 -12.302 1.00 77.12 137 ALA A CA 1
ATOM 1031 C C . ALA A 1 137 ? 19.451 0.970 -12.352 1.00 77.12 137 ALA A C 1
ATOM 1033 O O . ALA A 1 137 ? 18.925 0.552 -11.321 1.00 77.12 137 ALA A O 1
ATOM 1034 N N . GLN A 1 138 ? 18.884 0.824 -13.548 1.00 76.25 138 GLN A N 1
ATOM 1035 C CA . GLN A 1 138 ? 17.668 0.041 -13.745 1.00 76.25 138 GLN A CA 1
ATOM 1036 C C . GLN A 1 138 ? 18.004 -1.448 -13.755 1.00 76.25 138 GLN A C 1
ATOM 1038 O O . GLN A 1 138 ? 18.914 -1.879 -14.461 1.00 76.25 138 GLN A O 1
ATOM 1043 N N . ALA A 1 139 ? 17.249 -2.233 -12.990 1.00 80.62 139 ALA A N 1
ATOM 1044 C CA . ALA A 1 139 ? 17.247 -3.674 -13.172 1.00 80.62 139 ALA A CA 1
ATOM 1045 C C . ALA A 1 139 ? 16.507 -4.004 -14.473 1.00 80.62 139 ALA A C 1
ATOM 1047 O O . ALA A 1 139 ? 15.428 -3.467 -14.729 1.00 80.62 139 ALA A O 1
ATOM 1048 N N . ILE A 1 140 ? 17.087 -4.890 -15.279 1.00 81.25 140 ILE A N 1
ATOM 1049 C CA . ILE A 1 140 ? 16.425 -5.442 -16.459 1.00 81.25 140 ILE A CA 1
ATOM 1050 C C . ILE A 1 140 ? 15.458 -6.520 -15.962 1.00 81.25 140 ILE A C 1
ATOM 1052 O O . ILE A 1 140 ? 15.868 -7.455 -15.275 1.00 81.25 140 ILE A O 1
ATOM 1056 N N . ILE A 1 141 ? 14.173 -6.365 -16.271 1.00 85.62 141 ILE A N 1
ATOM 1057 C CA . ILE A 1 141 ? 13.104 -7.298 -15.894 1.00 85.62 141 ILE A CA 1
ATOM 1058 C C . ILE A 1 141 ? 12.649 -8.014 -17.169 1.00 85.62 141 ILE A C 1
ATOM 1060 O O . ILE A 1 141 ? 12.572 -7.387 -18.224 1.00 85.62 141 ILE A O 1
ATOM 1064 N N . SER A 1 142 ? 12.370 -9.317 -17.089 1.00 85.75 142 SER A N 1
ATOM 1065 C CA . SER A 1 142 ? 11.836 -10.063 -18.234 1.00 85.75 142 SER A CA 1
ATOM 1066 C C . SER A 1 142 ? 10.405 -9.628 -18.546 1.00 85.75 142 SER A C 1
ATOM 1068 O O . SER A 1 142 ? 9.571 -9.562 -17.646 1.00 85.75 142 SER A O 1
ATOM 1070 N N . GLU A 1 143 ? 10.115 -9.369 -19.820 1.00 82.69 143 GLU A N 1
ATOM 1071 C CA . GLU A 1 143 ? 8.757 -9.078 -20.306 1.00 82.69 143 GLU A CA 1
ATOM 1072 C C . GLU A 1 143 ? 7.928 -10.348 -20.528 1.00 82.69 143 GLU A C 1
ATOM 1074 O O . GLU A 1 143 ? 6.701 -10.287 -20.580 1.00 82.69 143 GLU A O 1
ATOM 1079 N N . ILE A 1 144 ? 8.602 -11.491 -20.677 1.00 79.81 144 ILE A N 1
ATOM 1080 C CA . ILE A 1 144 ? 7.985 -12.782 -20.974 1.00 79.81 144 ILE A CA 1
ATOM 1081 C C . ILE A 1 144 ? 8.320 -13.814 -19.904 1.00 79.81 144 ILE A C 1
ATOM 1083 O O . ILE A 1 144 ? 9.437 -13.858 -19.380 1.00 79.81 144 ILE A O 1
ATOM 1087 N N . ASP A 1 145 ? 7.354 -14.683 -19.629 1.00 76.12 145 ASP A N 1
ATOM 1088 C CA . ASP A 1 145 ? 7.577 -15.895 -18.853 1.00 76.12 145 ASP A CA 1
ATOM 1089 C C . ASP A 1 145 ? 8.240 -16.945 -19.748 1.00 76.12 145 ASP A C 1
ATOM 1091 O O . ASP A 1 145 ? 7.827 -17.170 -20.892 1.00 76.12 145 ASP A O 1
ATOM 1095 N N . GLY A 1 146 ? 9.285 -17.594 -19.244 1.00 82.19 146 GLY A N 1
ATOM 1096 C CA . GLY A 1 146 ? 10.034 -18.565 -20.025 1.00 82.19 146 GLY A CA 1
ATOM 1097 C C . GLY A 1 146 ? 11.272 -19.096 -19.320 1.0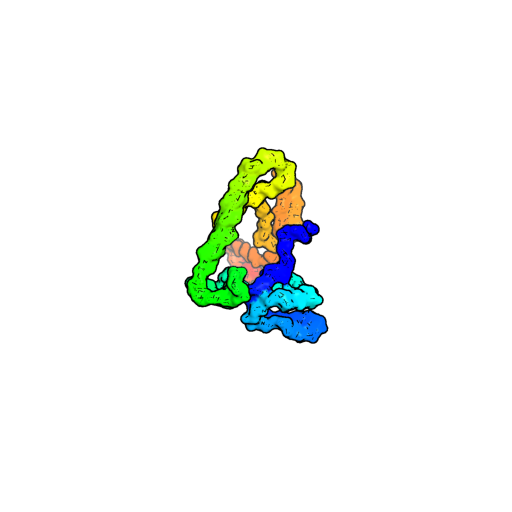0 82.19 146 GLY A C 1
ATOM 1098 O O . GLY A 1 146 ? 11.547 -18.777 -18.164 1.00 82.19 146 GLY A O 1
ATOM 1099 N N . VAL A 1 147 ? 12.030 -19.918 -20.039 1.00 79.62 147 VAL A N 1
ATOM 1100 C CA . VAL A 1 147 ? 13.308 -20.454 -19.566 1.00 79.62 147 VAL A CA 1
ATOM 1101 C C . VAL A 1 147 ? 14.420 -19.478 -19.932 1.00 79.62 147 VAL A C 1
ATOM 1103 O O . VAL A 1 147 ? 14.526 -19.052 -21.083 1.00 79.62 147 VAL A O 1
ATOM 1106 N N . THR A 1 148 ? 15.232 -19.115 -18.943 1.00 80.12 148 THR A N 1
ATOM 1107 C CA . THR A 1 148 ? 16.388 -18.233 -19.113 1.00 80.12 148 THR A CA 1
ATOM 1108 C C . THR A 1 148 ? 17.617 -19.030 -19.535 1.00 80.12 148 THR A C 1
ATOM 1110 O O . THR A 1 148 ? 18.011 -19.969 -18.844 1.00 80.12 148 THR A O 1
ATOM 1113 N N . GLU A 1 149 ? 18.267 -18.611 -20.610 1.00 80.88 149 GLU A N 1
ATOM 1114 C CA . GLU A 1 149 ? 19.560 -19.121 -21.059 1.00 80.88 149 GLU A CA 1
ATOM 1115 C C . GLU A 1 149 ? 20.578 -17.979 -21.031 1.00 80.88 149 GLU A C 1
ATOM 1117 O O . GLU A 1 149 ? 20.309 -16.883 -21.530 1.00 80.88 149 GLU A O 1
ATOM 1122 N N . MET A 1 150 ? 21.745 -18.233 -20.439 1.00 78.19 150 MET A N 1
ATOM 1123 C CA . MET A 1 150 ? 22.878 -17.311 -20.484 1.00 78.19 150 MET A CA 1
ATOM 1124 C C . MET A 1 150 ? 23.772 -17.702 -21.654 1.00 78.19 150 MET A C 1
ATOM 1126 O O . MET A 1 15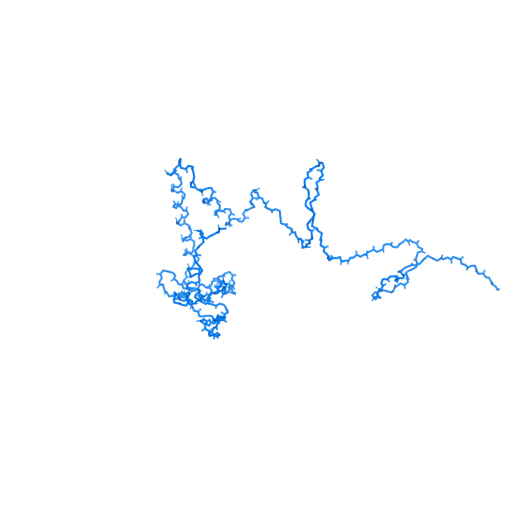0 ? 24.162 -18.862 -21.786 1.00 78.19 150 MET A O 1
ATOM 1130 N N . ILE A 1 151 ? 24.046 -16.739 -22.524 1.00 79.62 151 ILE A N 1
ATOM 1131 C CA . ILE A 1 151 ? 24.884 -16.917 -23.702 1.00 79.62 151 ILE A CA 1
ATOM 1132 C C . ILE A 1 151 ? 26.123 -16.051 -23.514 1.00 79.62 151 ILE A C 1
ATOM 1134 O O . ILE A 1 151 ? 26.042 -14.824 -23.597 1.00 79.62 151 ILE A O 1
ATOM 1138 N N . ASP A 1 152 ? 27.267 -16.702 -23.327 1.00 77.88 152 ASP A N 1
ATOM 1139 C CA . ASP A 1 152 ? 28.566 -16.038 -23.273 1.00 77.88 152 ASP A CA 1
ATOM 1140 C C . ASP A 1 152 ? 29.094 -15.884 -24.699 1.00 77.88 152 ASP A C 1
ATOM 1142 O O . ASP A 1 152 ? 29.416 -16.860 -25.378 1.00 77.88 152 ASP A O 1
ATOM 1146 N N . SER A 1 153 ? 29.124 -14.648 -25.190 1.00 75.31 153 SER A N 1
ATOM 1147 C CA . SER A 1 153 ? 29.715 -14.300 -26.486 1.00 75.31 153 SER A CA 1
ATOM 1148 C C . SER A 1 153 ? 30.999 -13.496 -26.278 1.00 75.31 153 SER A C 1
ATOM 1150 O O . SER A 1 153 ? 31.189 -12.894 -25.225 1.00 75.31 153 SER A O 1
ATOM 1152 N N . GLU A 1 154 ? 31.852 -13.396 -27.302 1.00 76.06 154 GLU A N 1
ATOM 1153 C CA . GLU A 1 154 ? 33.051 -12.532 -27.254 1.00 76.06 154 GLU A CA 1
ATOM 1154 C C . GLU A 1 154 ? 32.709 -11.043 -27.000 1.00 76.06 154 GLU A C 1
ATOM 1156 O O . GLU A 1 154 ? 33.546 -10.286 -26.518 1.00 76.06 154 GLU A O 1
ATOM 1161 N N . GLU A 1 155 ? 31.460 -10.633 -27.263 1.00 74.19 155 GLU A N 1
ATOM 1162 C CA . GLU A 1 155 ? 30.914 -9.288 -27.008 1.00 74.19 155 GLU A CA 1
ATOM 1163 C C . GLU A 1 155 ? 30.277 -9.104 -25.611 1.00 74.19 155 GLU A C 1
ATOM 1165 O O . GLU A 1 155 ? 29.807 -8.009 -25.301 1.00 74.19 155 GLU A O 1
ATOM 1170 N N . GLY A 1 156 ? 30.234 -10.147 -24.772 1.00 76.94 156 GLY A N 1
ATOM 1171 C CA . GLY A 1 156 ? 29.669 -10.114 -23.416 1.00 76.94 156 GLY A CA 1
ATOM 1172 C C . GLY A 1 156 ? 28.559 -11.141 -23.155 1.00 76.94 156 GLY A C 1
ATOM 1173 O O . GLY A 1 156 ? 28.120 -11.860 -24.057 1.00 76.94 156 GLY A O 1
ATOM 1174 N N . GLU A 1 157 ? 28.107 -11.195 -21.899 1.00 78.06 157 GLU A N 1
ATOM 1175 C CA . GLU A 1 157 ? 27.038 -12.086 -21.426 1.00 78.06 157 GLU A CA 1
ATOM 1176 C C . GLU A 1 157 ? 25.660 -11.562 -21.871 1.00 78.06 157 GLU A C 1
ATOM 1178 O O . GLU A 1 157 ? 25.299 -10.408 -21.617 1.00 78.06 157 GLU A O 1
ATOM 1183 N N . LYS A 1 158 ? 24.866 -12.403 -22.540 1.00 79.75 158 LYS A N 1
ATOM 1184 C CA . LYS A 1 158 ? 23.490 -12.090 -22.961 1.00 79.75 158 LYS A CA 1
ATOM 1185 C C . LYS A 1 158 ? 22.512 -13.044 -22.280 1.00 79.75 158 LYS A C 1
ATOM 1187 O O . LYS A 1 158 ? 22.730 -14.251 -22.266 1.00 79.75 158 LYS A O 1
ATOM 1192 N N . ILE A 1 159 ? 21.405 -12.515 -21.759 1.00 81.81 159 ILE A N 1
ATOM 1193 C CA . ILE A 1 159 ? 20.328 -13.312 -21.156 1.00 81.81 159 ILE A CA 1
ATOM 1194 C C . ILE A 1 159 ? 19.197 -13.431 -22.175 1.00 81.81 159 ILE A C 1
ATOM 1196 O O . ILE A 1 159 ? 18.607 -12.428 -22.577 1.00 81.81 159 ILE A O 1
ATOM 1200 N N . LYS A 1 160 ? 18.889 -14.656 -22.599 1.00 76.81 160 LYS A N 1
ATOM 1201 C CA . LYS A 1 160 ? 17.770 -14.966 -23.490 1.00 76.81 160 LYS A CA 1
ATOM 1202 C C . LYS A 1 160 ? 16.656 -15.615 -22.682 1.00 76.81 160 LYS A C 1
ATOM 1204 O O . LYS A 1 160 ? 16.902 -16.576 -21.964 1.00 76.81 160 LYS A O 1
ATOM 1209 N N . VAL A 1 161 ? 15.430 -15.125 -22.829 1.00 82.62 161 VAL A N 1
ATOM 1210 C CA . VAL A 1 161 ? 14.244 -15.760 -22.242 1.00 82.62 161 VAL A CA 1
ATOM 1211 C C . VAL A 1 161 ? 13.444 -16.399 -23.368 1.00 82.62 161 VAL A C 1
ATOM 1213 O O . VAL A 1 161 ? 13.115 -15.734 -24.347 1.00 82.62 161 VAL A O 1
ATOM 1216 N N . THR A 1 162 ? 13.175 -17.699 -23.267 1.00 77.19 162 THR A N 1
ATOM 1217 C CA . THR A 1 162 ? 12.401 -18.444 -24.269 1.00 77.19 162 THR A CA 1
ATOM 1218 C C . THR A 1 162 ? 11.069 -18.867 -23.660 1.00 77.19 162 THR A C 1
ATOM 1220 O O . THR A 1 162 ? 11.044 -19.687 -22.741 1.00 77.19 162 THR A O 1
ATOM 1223 N N . SER A 1 163 ? 9.966 -18.304 -24.160 1.00 73.06 163 SER A N 1
ATOM 1224 C CA . SER A 1 163 ? 8.612 -18.683 -23.740 1.00 73.06 163 SER A CA 1
ATOM 1225 C C . SER A 1 163 ? 8.174 -20.006 -24.379 1.00 73.06 163 SER A C 1
ATOM 1227 O O . SER A 1 163 ? 8.576 -20.324 -25.498 1.00 73.06 163 SER A O 1
ATOM 1229 N N . SER A 1 164 ? 7.369 -20.793 -23.662 1.00 67.38 164 SER A N 1
ATOM 1230 C CA . SER A 1 164 ? 6.894 -22.121 -24.093 1.00 67.38 164 SER A CA 1
ATOM 1231 C C . SER A 1 164 ? 5.625 -22.072 -24.954 1.00 67.38 164 SER A C 1
ATOM 1233 O O . SER A 1 164 ? 5.222 -23.097 -25.502 1.00 67.38 164 SER A O 1
ATOM 1235 N N . GLU A 1 165 ? 4.989 -20.905 -25.077 1.00 62.84 165 GLU A N 1
ATOM 1236 C CA . GLU A 1 165 ? 3.790 -20.706 -25.890 1.00 62.84 165 GLU A CA 1
ATOM 1237 C C . GLU A 1 165 ? 4.181 -20.146 -27.267 1.00 62.84 165 GLU A C 1
ATOM 1239 O O . GLU A 1 165 ? 4.498 -18.967 -27.411 1.00 62.84 165 GLU A O 1
ATOM 1244 N N . VAL A 1 166 ? 4.170 -20.992 -28.300 1.00 62.97 166 VAL A N 1
ATOM 1245 C CA . VAL A 1 166 ? 4.152 -20.547 -29.710 1.00 62.97 166 VAL A CA 1
ATOM 1246 C C . VAL A 1 166 ? 2.685 -20.693 -30.186 1.00 62.97 166 VAL A C 1
ATOM 1248 O O . VAL A 1 166 ? 1.898 -21.367 -29.531 1.00 62.97 166 VAL A O 1
ATOM 1251 N N . PHE A 1 167 ? 2.151 -20.015 -31.203 1.00 59.84 167 PHE A N 1
ATOM 1252 C CA . PHE A 1 167 ? 2.295 -20.417 -32.604 1.00 59.84 167 PHE A CA 1
ATOM 1253 C C . PHE A 1 167 ? 1.553 -19.444 -33.530 1.00 59.84 167 PHE A C 1
ATOM 1255 O O . PHE A 1 167 ? 0.346 -19.233 -33.402 1.00 59.84 167 PHE A O 1
ATOM 1262 N N . ARG A 1 168 ? 2.268 -18.932 -34.532 1.00 51.03 168 ARG A N 1
ATOM 1263 C CA . ARG A 1 168 ? 1.704 -18.443 -35.793 1.00 51.03 168 ARG A CA 1
ATOM 1264 C C . ARG A 1 168 ? 2.667 -18.828 -36.903 1.00 51.03 168 ARG A C 1
ATOM 1266 O O . ARG A 1 168 ? 3.779 -18.316 -36.929 1.00 51.03 168 ARG A O 1
ATOM 1273 N N . ASP A 1 169 ? 2.208 -19.688 -37.803 1.00 54.28 169 ASP A N 1
ATOM 1274 C CA . ASP A 1 169 ? 2.909 -19.994 -39.044 1.00 54.28 169 ASP A CA 1
ATOM 1275 C C . ASP A 1 169 ? 2.123 -19.404 -40.213 1.00 54.28 169 ASP A C 1
ATOM 1277 O O . ASP A 1 169 ? 0.984 -19.787 -40.490 1.00 54.28 169 ASP A O 1
ATOM 1281 N N . GLU A 1 170 ? 2.740 -18.440 -40.889 1.00 58.53 170 GLU A N 1
ATOM 1282 C CA . GLU A 1 170 ? 2.217 -17.829 -42.105 1.00 58.53 170 GLU A CA 1
ATOM 1283 C C . GLU A 1 170 ? 2.980 -18.385 -43.311 1.00 58.53 170 GLU A C 1
ATOM 1285 O O . GLU A 1 170 ? 4.203 -18.278 -43.401 1.00 58.53 170 GLU A O 1
ATOM 1290 N N . TYR A 1 171 ? 2.257 -18.970 -44.268 1.00 68.31 171 TYR A N 1
ATOM 1291 C CA . TYR A 1 171 ? 2.845 -19.533 -45.483 1.00 68.31 171 TYR A CA 1
ATOM 1292 C C . TYR A 1 171 ? 2.503 -18.658 -46.689 1.00 68.31 171 TYR A C 1
ATOM 1294 O O . TYR A 1 171 ? 1.350 -18.573 -47.110 1.00 68.31 171 TYR A O 1
ATOM 1302 N N . SER A 1 172 ? 3.520 -18.023 -47.274 1.00 60.91 172 SER A N 1
ATOM 1303 C CA . SER A 1 172 ? 3.380 -17.278 -48.530 1.00 60.91 172 SER A CA 1
ATOM 1304 C C . SER A 1 172 ? 3.461 -18.230 -49.724 1.00 60.91 172 SER A C 1
ATOM 1306 O O . SER A 1 172 ? 4.436 -18.965 -49.876 1.00 60.91 172 SER A O 1
ATOM 1308 N N . LEU A 1 173 ? 2.444 -18.219 -50.587 1.00 70.12 173 LEU A N 1
ATOM 1309 C CA . LEU A 1 173 ? 2.352 -19.131 -51.730 1.00 70.12 173 LEU A CA 1
ATOM 1310 C C . LEU A 1 173 ? 2.966 -18.520 -53.006 1.00 70.12 173 LEU A C 1
ATOM 1312 O O . LEU A 1 173 ? 2.579 -17.414 -53.390 1.00 70.12 173 LEU A O 1
ATOM 1316 N N . PRO A 1 174 ? 3.871 -19.228 -53.710 1.00 71.75 174 PRO A N 1
ATOM 1317 C CA . PRO A 1 174 ? 4.384 -18.803 -55.011 1.00 71.75 174 PRO A CA 1
ATOM 1318 C C . PRO A 1 174 ? 3.305 -18.823 -56.113 1.00 71.75 174 PRO A C 1
ATOM 1320 O O . PRO A 1 174 ? 2.371 -19.630 -56.063 1.00 71.75 174 PRO A O 1
ATOM 1323 N N . PRO A 1 175 ? 3.438 -17.998 -57.166 1.00 67.75 175 PRO A N 1
ATOM 1324 C CA . PRO A 1 175 ? 2.482 -17.979 -58.270 1.00 67.75 175 PRO A CA 1
ATOM 1325 C C . PRO A 1 175 ? 2.455 -19.324 -59.022 1.00 67.75 175 PRO A C 1
ATOM 1327 O O . PRO A 1 175 ? 3.493 -19.846 -59.427 1.00 67.75 175 PRO A O 1
ATOM 1330 N N . GLY A 1 176 ? 1.254 -19.881 -59.228 1.00 66.44 176 GLY A N 1
ATOM 1331 C CA . GLY A 1 176 ? 1.028 -21.160 -59.925 1.00 66.44 176 GLY A CA 1
ATOM 1332 C C . GLY A 1 176 ? 0.734 -22.364 -59.019 1.00 66.44 176 GLY A C 1
ATOM 1333 O O . GLY A 1 176 ? 0.566 -23.475 -59.524 1.00 66.44 176 GLY A O 1
ATOM 1334 N N . TRP A 1 177 ? 0.664 -22.155 -57.703 1.00 69.44 177 TRP A N 1
ATOM 1335 C CA . TRP A 1 177 ? 0.240 -23.154 -56.719 1.00 69.44 177 TRP A CA 1
ATOM 1336 C C . TRP A 1 177 ? -1.252 -23.013 -56.420 1.00 69.44 177 TRP A C 1
ATOM 1338 O O . TRP A 1 177 ? -1.775 -21.901 -56.355 1.00 69.44 177 TRP A O 1
ATOM 1348 N N . GLN A 1 178 ? -1.942 -24.138 -56.239 1.00 70.62 178 GLN A N 1
ATOM 1349 C CA . GLN A 1 178 ? -3.370 -24.154 -55.940 1.00 70.62 178 GLN A CA 1
ATOM 1350 C C . GLN A 1 178 ? -3.591 -24.526 -54.473 1.00 70.62 178 GLN A C 1
ATOM 1352 O O . GLN A 1 178 ? -3.115 -25.563 -54.010 1.00 70.62 178 GLN A O 1
ATOM 1357 N N . VAL A 1 179 ? -4.301 -23.662 -53.745 1.00 77.19 179 VAL A N 1
ATOM 1358 C CA . VAL A 1 179 ? -4.664 -23.878 -52.337 1.00 77.19 179 VAL A CA 1
ATOM 1359 C C . VAL A 1 179 ? -5.679 -25.011 -52.248 1.00 77.19 179 VAL A C 1
ATOM 1361 O O . VAL A 1 179 ? -6.666 -25.009 -52.983 1.00 77.19 179 VAL A O 1
ATOM 1364 N N . MET A 1 180 ? -5.427 -25.977 -51.367 1.00 71.31 180 MET A N 1
ATOM 1365 C CA . MET A 1 180 ? -6.295 -27.144 -51.164 1.00 71.31 180 MET A CA 1
ATOM 1366 C C . MET A 1 180 ? -7.088 -27.091 -49.857 1.00 71.31 180 MET A C 1
ATOM 1368 O O . MET A 1 180 ? -8.020 -27.873 -49.684 1.00 71.31 180 MET A O 1
ATOM 1372 N N . VAL A 1 181 ? -6.745 -26.171 -48.955 1.00 76.88 181 VAL A N 1
ATOM 1373 C CA . VAL A 1 181 ? -7.484 -25.936 -47.711 1.00 76.88 181 VAL A CA 1
ATOM 1374 C C . VAL A 1 181 ? -8.431 -24.752 -47.853 1.00 76.88 181 VAL A C 1
ATOM 1376 O O . VAL A 1 181 ? -8.100 -23.737 -48.466 1.00 76.88 181 VAL A O 1
ATOM 1379 N N . ASN A 1 182 ? -9.623 -24.876 -47.277 1.00 70.50 182 ASN A N 1
ATOM 1380 C CA . ASN A 1 182 ? -10.584 -23.780 -47.246 1.00 70.50 182 ASN A CA 1
ATOM 1381 C C . ASN A 1 182 ? -10.287 -22.833 -46.080 1.00 70.50 182 ASN A C 1
ATOM 1383 O O . ASN A 1 182 ? -9.750 -23.233 -45.046 1.00 70.50 182 ASN A O 1
ATOM 1387 N N . ASN A 1 183 ? -10.676 -21.568 -46.234 1.00 64.94 183 ASN A N 1
ATOM 1388 C CA . ASN A 1 183 ? -10.531 -20.581 -45.172 1.00 64.94 183 ASN A CA 1
ATOM 1389 C C . ASN A 1 183 ? -11.352 -21.009 -43.936 1.00 64.94 183 ASN A C 1
ATOM 1391 O O . ASN A 1 183 ? -12.555 -21.239 -44.052 1.00 64.94 183 ASN A O 1
ATOM 1395 N N . GLY A 1 184 ? -10.702 -21.138 -42.776 1.00 64.75 184 GLY A N 1
ATOM 1396 C CA . GLY A 1 184 ? -11.328 -21.575 -41.519 1.00 64.75 184 GLY A CA 1
ATOM 1397 C C . GLY A 1 184 ? -11.415 -23.092 -41.297 1.00 64.75 184 GLY A C 1
ATOM 1398 O O . GLY A 1 184 ? -12.092 -23.530 -40.371 1.00 64.75 184 GLY A O 1
ATOM 1399 N N . GLN A 1 185 ? -10.751 -23.909 -42.116 1.00 70.31 185 GLN A N 1
ATOM 1400 C CA . GLN A 1 185 ? -10.673 -25.353 -41.899 1.00 70.31 185 GLN A CA 1
ATOM 1401 C C . GLN A 1 185 ? -9.689 -25.684 -40.767 1.00 70.31 185 GLN A C 1
ATOM 1403 O O . GLN A 1 185 ? -8.539 -25.250 -40.798 1.00 70.31 185 GLN A O 1
ATOM 1408 N N . TRP A 1 186 ? -10.129 -26.483 -39.790 1.00 68.56 186 TRP A N 1
ATOM 1409 C CA . TRP A 1 186 ? -9.219 -27.082 -38.816 1.00 68.56 186 TRP A CA 1
ATOM 1410 C C . TRP A 1 186 ? -8.281 -28.035 -39.555 1.00 68.56 186 TRP A C 1
ATOM 1412 O O . TRP A 1 186 ? -8.732 -28.993 -40.188 1.00 68.56 186 TRP A O 1
ATOM 1422 N N . VAL A 1 187 ? -6.989 -27.725 -39.529 1.00 73.00 187 VAL A N 1
ATOM 1423 C CA . VAL A 1 187 ? -5.953 -28.540 -40.154 1.00 73.00 187 VAL A CA 1
ATOM 1424 C C . VAL A 1 187 ? -5.221 -29.296 -39.065 1.00 73.00 187 VAL A C 1
ATOM 1426 O O . VAL A 1 187 ? -4.562 -28.708 -38.210 1.00 73.00 187 VAL A O 1
ATOM 1429 N N . ASP A 1 188 ? -5.335 -30.615 -39.106 1.00 69.94 188 ASP A N 1
ATOM 1430 C CA . ASP A 1 188 ? -4.449 -31.456 -38.323 1.00 69.94 188 ASP A CA 1
ATOM 1431 C C . ASP A 1 188 ? -3.061 -31.460 -38.973 1.00 69.94 188 ASP A C 1
ATOM 1433 O O . ASP A 1 188 ? -2.896 -31.219 -40.180 1.00 69.94 188 ASP A O 1
ATOM 1437 N N . ILE A 1 189 ? -2.049 -31.737 -38.158 1.00 63.97 189 ILE A N 1
ATOM 1438 C CA . ILE A 1 189 ? -0.649 -31.779 -38.579 1.00 63.97 189 ILE A CA 1
ATOM 1439 C C . ILE A 1 189 ? -0.503 -32.775 -39.746 1.00 63.97 189 ILE A C 1
ATOM 1441 O O . ILE A 1 189 ? -0.827 -33.952 -39.608 1.00 63.97 189 ILE A O 1
ATOM 1445 N N . GLY A 1 190 ? -0.019 -32.297 -40.901 1.00 66.19 190 GLY A N 1
ATOM 1446 C CA . GLY A 1 190 ? 0.173 -33.101 -42.122 1.00 66.19 190 GLY A CA 1
ATOM 1447 C C . GLY A 1 190 ? -0.860 -32.872 -43.231 1.00 66.19 190 GLY A C 1
ATOM 1448 O O . GLY A 1 190 ? -0.740 -33.444 -44.316 1.00 66.19 190 GLY A O 1
ATOM 1449 N N . THR A 1 191 ? -1.848 -32.008 -43.003 1.00 73.62 191 THR A N 1
ATOM 1450 C CA . THR A 1 191 ? -2.800 -31.611 -44.046 1.00 73.62 191 THR A CA 1
ATOM 1451 C C . THR A 1 191 ? -2.095 -30.789 -45.131 1.00 73.62 191 THR A C 1
ATOM 1453 O O . THR A 1 191 ? -1.464 -29.773 -44.842 1.00 73.62 191 THR A O 1
ATOM 1456 N N . MET A 1 192 ? -2.198 -31.202 -46.400 1.00 73.00 192 MET A N 1
ATOM 1457 C CA . MET A 1 192 ? -1.594 -30.452 -47.506 1.00 73.00 192 MET A CA 1
ATOM 1458 C C . MET A 1 192 ? -2.331 -29.127 -47.749 1.00 73.00 192 MET A C 1
ATOM 1460 O O . MET A 1 192 ? -3.478 -29.122 -48.190 1.00 73.00 192 MET A O 1
ATOM 1464 N N . LEU A 1 193 ? -1.640 -28.008 -47.510 1.00 78.06 193 LEU A N 1
ATOM 1465 C CA . LEU A 1 193 ? -2.199 -26.657 -47.638 1.00 78.06 193 LEU A CA 1
ATOM 1466 C C . LEU A 1 193 ? -2.314 -26.191 -49.107 1.00 78.06 193 LEU A C 1
ATOM 1468 O O . LEU A 1 193 ? -3.288 -25.534 -49.474 1.00 78.06 193 LEU A O 1
ATOM 1472 N N . ALA A 1 194 ? -1.358 -26.556 -49.972 1.00 74.75 194 ALA A N 1
ATOM 1473 C CA . ALA A 1 194 ? -1.356 -26.226 -51.403 1.00 74.75 194 ALA A CA 1
ATOM 1474 C C . ALA A 1 194 ? -0.528 -27.232 -52.230 1.00 74.75 194 ALA A C 1
ATOM 1476 O O . ALA A 1 194 ? 0.422 -27.816 -51.710 1.00 74.75 194 ALA A O 1
ATOM 1477 N N . CYS A 1 195 ? -0.859 -27.423 -53.514 1.00 71.06 195 CYS A N 1
ATOM 1478 C CA . CYS A 1 195 ? -0.118 -28.300 -54.432 1.00 71.06 195 CYS A CA 1
ATOM 1479 C C . CYS A 1 195 ? 0.234 -27.615 -55.766 1.00 71.06 195 CYS A C 1
ATOM 1481 O O . CYS A 1 195 ? -0.412 -26.656 -56.198 1.00 71.06 195 CYS A O 1
ATOM 1483 N N . GLN A 1 196 ? 1.277 -28.119 -56.434 1.00 67.69 196 GLN A N 1
ATOM 1484 C CA . GLN A 1 196 ? 1.693 -27.667 -57.762 1.00 67.69 196 GLN A CA 1
ATOM 1485 C C . GLN A 1 196 ? 1.003 -28.511 -58.841 1.00 67.69 196 GLN A C 1
ATOM 1487 O O . GLN A 1 196 ? 1.103 -29.739 -58.843 1.00 67.69 196 GLN A O 1
ATOM 1492 N N . ALA A 1 197 ? 0.332 -27.861 -59.793 1.00 57.66 197 ALA A N 1
ATOM 1493 C CA . ALA A 1 197 ? -0.340 -28.559 -60.884 1.00 57.66 197 ALA A CA 1
ATOM 1494 C C . ALA A 1 197 ? 0.682 -29.237 -61.824 1.00 57.66 197 ALA A C 1
ATOM 1496 O O . ALA A 1 197 ? 1.318 -28.584 -62.655 1.00 57.66 197 ALA A O 1
ATOM 1497 N N . THR A 1 198 ? 0.836 -30.561 -61.727 1.00 49.62 198 THR A N 1
ATOM 1498 C CA . THR A 1 198 ? 1.604 -31.360 -62.693 1.00 49.62 198 THR A CA 1
ATOM 1499 C C . THR A 1 198 ? 0.744 -31.634 -63.929 1.00 49.62 198 THR A C 1
ATOM 1501 O O . THR A 1 198 ? -0.299 -32.279 -63.867 1.00 49.62 198 THR A O 1
ATOM 1504 N N . LYS A 1 199 ? 1.179 -31.116 -65.086 1.00 52.34 199 LYS A N 1
ATOM 1505 C CA . LYS A 1 199 ? 0.520 -31.303 -66.389 1.00 52.34 199 LYS A CA 1
ATOM 1506 C C . LYS A 1 199 ? 0.627 -32.766 -66.846 1.00 52.34 199 LYS A C 1
ATOM 1508 O O . LYS A 1 199 ? 1.616 -33.135 -67.477 1.00 52.34 199 LYS A O 1
ATOM 1513 N N . ALA A 1 200 ? -0.395 -33.584 -66.593 1.00 41.75 200 ALA A N 1
ATOM 1514 C CA . ALA A 1 200 ? -0.536 -34.910 -67.200 1.00 41.75 200 ALA A CA 1
ATOM 1515 C C . ALA A 1 200 ? -1.557 -34.877 -68.354 1.00 41.75 200 ALA A C 1
ATOM 1517 O O . ALA A 1 200 ? -2.677 -34.395 -68.221 1.00 41.75 200 ALA A O 1
ATOM 1518 N N . LYS A 1 201 ? -1.076 -35.323 -69.518 1.00 38.12 201 LYS A N 1
ATOM 1519 C CA . LYS A 1 201 ? -1.537 -35.037 -70.881 1.00 38.12 201 LYS A CA 1
ATOM 1520 C C . LYS A 1 201 ? -2.948 -35.527 -71.235 1.00 38.12 201 LYS A C 1
ATOM 1522 O O . LYS A 1 201 ? -3.273 -36.703 -71.152 1.00 38.12 201 LYS A O 1
ATOM 1527 N N . THR A 1 202 ? -3.682 -34.582 -71.807 1.00 39.56 202 THR A N 1
ATOM 1528 C CA . THR A 1 202 ? -4.834 -34.673 -72.710 1.00 39.56 202 THR A CA 1
ATOM 1529 C C . THR A 1 202 ? -4.596 -35.613 -73.902 1.00 39.56 202 THR A C 1
ATOM 1531 O O . THR A 1 202 ? -3.567 -35.461 -74.564 1.00 39.56 202 THR A O 1
ATOM 1534 N N . LYS A 1 203 ? -5.576 -36.453 -74.280 1.00 38.50 203 LYS A N 1
ATOM 1535 C CA . LYS A 1 203 ? -6.142 -36.481 -75.650 1.00 38.50 203 LYS A CA 1
ATOM 1536 C C . LYS A 1 203 ? -7.220 -37.553 -75.870 1.00 38.50 203 LYS A C 1
ATOM 1538 O O . LYS A 1 203 ? -6.967 -38.717 -75.607 1.00 38.50 203 LYS A O 1
ATOM 1543 N N . LYS A 1 204 ? -8.297 -37.055 -76.493 1.00 36.31 204 LYS A N 1
ATOM 1544 C CA . LYS A 1 204 ? -9.072 -37.590 -77.626 1.00 36.31 204 LYS A CA 1
ATOM 1545 C C . LYS A 1 204 ? -9.722 -38.962 -77.495 1.00 36.31 204 LYS A C 1
ATOM 1547 O O . LYS A 1 204 ? -8.985 -39.963 -77.484 1.00 36.31 204 LYS A O 1
#

Secondary structure (DSSP, 8-state):
--TTTSPPHHHHHTTPBBSS-EE-TTT--EEE-TT-B--HHHH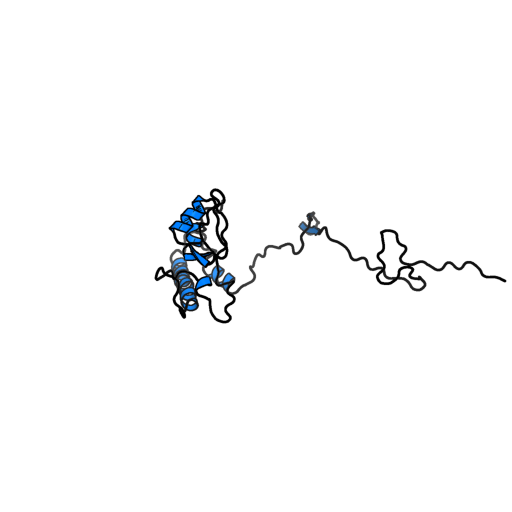HHHHHTT-----B--GGG---SSS--HHHH-B-TTTSSBPPTT--HHHHHHHHHHHHHHHHHHHHHHSTT-TTS-GGGSHHHHHHHHTTPPPSSPPP--SS-SEEEEEEETTEEEEEEE-S-------PPPTTEEE-SPTT----TT---EEE---PPP--

Organism: NCBI:txid412755